Protein AF-0000000084547445 (afdb_homodimer)

Radius of gyration: 21.97 Å; Cα contacts (8 Å, |Δi|>4): 862; chains: 2; bounding box: 54×65×45 Å

Sequence (376 aa):
MDLILASQSPRRKELMALLPYPFTIIPSTFDESTITDPDPETAVIKIAEGKAANVAAAFPESVVIGSDTIVYQNKILGKPKSAGEAEEMLRSLSGRTHTVYTGVTLMKGEKAHSFVEKTSVTFWPLTDEEIGRYISTDDPYDKAGAYGIQSGGALFVKEIKGDYYAVVGLPAARLKRELQRFLSCFQPMDLILASQSPRRKELMALLPYPFTIIPSTFDESTITDPDPETAVIKIAEGKAANVAAAFPESVVIGSDTIVYQNKILGKPKSAGEAEEMLRSLSGRTHTVYTGVTLMKGEKAHSFVEKTSVTFWPLTDEEIGRYISTDDPYDKAGAYGIQSGGALFVKEIKGDYYAVVGLPAARLKRELQRFLSCFQP

Foldseek 3Di:
DAEEEQDPDPLVVVLLVVFPDDYYYDHFPQDLVVQDDFDPQVSFQVSQVSSQCRVCVVVQAYKYKGKDKWKDDVTTFAFDPDLVSLLVLCQSQAQHKIKMKMKMWIDHRHDIDIDIWIKIWGFYHDDPVLSVVLSVDPAQGNGGSRHACVPSCVNGTPDMDTAPSVNNIDSSVVCSVVVVVVVVVVDD/DAEEEQDPDPLVVVLLVVFPDDYYYDHFPQDLVVQDDFDPQVSFQVSQVSSQCRVCVVVQAYKYKGKDKWKDDVTTFAFDPDLVSLLVLCQSQAQHKIKMKMKMWIDHRHDIDIDIWIKIWGFYHDDPVLSVVLSVDPAQGNGGSRHACVPSCVNGTPDMDTAPSVNNIDSSVVCSVVVVVVVVVVDD

Structure (mmCIF, N/CA/C/O backbone):
data_AF-0000000084547445-model_v1
#
loop_
_entity.id
_entity.type
_entity.pdbx_description
1 polymer 'dTTP/UTP pyrophosphatase'
#
loop_
_atom_site.group_PDB
_atom_site.id
_atom_site.type_symbol
_atom_site.label_atom_id
_atom_site.label_alt_id
_atom_site.label_comp_id
_atom_site.label_asym_id
_atom_site.label_entity_id
_atom_site.label_seq_id
_atom_site.pdbx_PDB_ins_code
_atom_site.Cartn_x
_atom_site.Cartn_y
_atom_site.Cartn_z
_atom_site.occupancy
_atom_site.B_iso_or_equiv
_atom_site.auth_seq_id
_atom_site.auth_comp_id
_atom_site.auth_asym_id
_atom_site.auth_atom_id
_atom_site.pdbx_PDB_model_num
ATOM 1 N N . MET A 1 1 ? 13.328 20.781 18.672 1 72.94 1 MET A N 1
ATOM 2 C CA . MET A 1 1 ? 11.977 21.047 18.172 1 72.94 1 MET A CA 1
ATOM 3 C C . MET A 1 1 ? 11.078 19.828 18.375 1 72.94 1 MET A C 1
ATOM 5 O O . MET A 1 1 ? 11.508 18.688 18.172 1 72.94 1 MET A O 1
ATOM 9 N N . ASP A 1 2 ? 9.898 20.078 19.094 1 92.75 2 ASP A N 1
ATOM 10 C CA . ASP A 1 2 ? 8.961 19.016 19.484 1 92.75 2 ASP A CA 1
ATOM 11 C C . ASP A 1 2 ? 7.914 18.781 18.391 1 92.75 2 ASP A C 1
ATOM 13 O O . ASP A 1 2 ? 7.328 19.734 17.875 1 92.75 2 ASP A O 1
ATOM 17 N N . LEU A 1 3 ? 7.863 17.609 17.938 1 97.81 3 LEU A N 1
ATOM 18 C CA . LEU A 1 3 ? 6.898 17.203 16.922 1 97.81 3 LEU A CA 1
ATOM 19 C C . LEU A 1 3 ? 5.727 16.453 17.547 1 97.81 3 LEU A C 1
ATOM 21 O O . LEU A 1 3 ? 5.926 15.531 18.344 1 97.81 3 LEU A O 1
ATOM 25 N N . ILE A 1 4 ? 4.508 16.953 17.234 1 98.69 4 ILE A N 1
ATOM 26 C CA . ILE A 1 4 ? 3.312 16.375 17.828 1 98.69 4 ILE A CA 1
ATOM 27 C C . ILE A 1 4 ? 2.367 15.883 16.734 1 98.69 4 ILE A C 1
ATOM 29 O O . ILE A 1 4 ? 2.062 16.625 15.797 1 98.69 4 ILE A O 1
ATOM 33 N N . LEU A 1 5 ? 1.963 14.695 16.766 1 98.81 5 LEU A N 1
ATOM 34 C CA . LEU A 1 5 ? 0.891 14.18 15.922 1 98.81 5 LEU A CA 1
ATOM 35 C C . LEU A 1 5 ? -0.466 14.359 16.594 1 98.81 5 LEU A C 1
ATOM 37 O O . LEU A 1 5 ? -0.73 13.758 17.641 1 98.81 5 LEU A O 1
ATOM 41 N N . ALA A 1 6 ? -1.318 15.172 16.031 1 98.62 6 ALA A N 1
ATOM 42 C CA . ALA A 1 6 ? -2.639 15.469 16.578 1 98.62 6 ALA A CA 1
ATOM 43 C C . ALA A 1 6 ? -3.668 14.445 16.125 1 98.62 6 ALA A C 1
ATOM 45 O O . ALA A 1 6 ? -4.668 14.797 15.492 1 98.62 6 ALA A O 1
ATOM 46 N N . SER A 1 7 ? -3.477 13.203 16.422 1 97.31 7 SER A N 1
ATOM 47 C CA . SER A 1 7 ? -4.336 12.125 15.945 1 97.31 7 SER A CA 1
ATOM 48 C C . SER A 1 7 ? -4.387 10.977 16.953 1 97.31 7 SER A C 1
ATOM 50 O O . SER A 1 7 ? -3.402 10.703 17.641 1 97.31 7 SER A O 1
ATOM 52 N N . GLN A 1 8 ? -5.523 10.352 17.047 1 93.81 8 GLN A N 1
ATOM 53 C CA . GLN A 1 8 ? -5.656 9.133 17.844 1 93.81 8 GLN A CA 1
ATOM 54 C C . GLN A 1 8 ? -5.613 7.895 16.953 1 93.81 8 GLN A C 1
ATOM 56 O O . GLN A 1 8 ? -5.738 6.77 17.438 1 93.81 8 GLN A O 1
ATOM 61 N N . SER A 1 9 ? -5.48 8.062 15.688 1 94.81 9 SER A N 1
ATOM 62 C CA . SER A 1 9 ? -5.504 6.961 14.734 1 94.81 9 SER A CA 1
ATOM 63 C C . SER A 1 9 ? -4.277 6.07 14.883 1 94.81 9 SER A C 1
ATOM 65 O O . SER A 1 9 ? -3.143 6.539 14.758 1 94.81 9 SER A O 1
ATOM 67 N N . PRO A 1 10 ? -4.48 4.773 15.133 1 95.44 10 PRO A N 1
ATOM 68 C CA . PRO A 1 10 ? -3.328 3.873 15.203 1 95.44 10 PRO A CA 1
ATOM 69 C C . PRO A 1 10 ? -2.539 3.828 13.898 1 95.44 10 PRO A C 1
ATOM 71 O O . PRO A 1 10 ? -1.308 3.754 13.914 1 95.44 10 PRO A O 1
ATOM 74 N N . ARG A 1 11 ? -3.217 3.887 12.797 1 96.25 11 ARG A N 1
ATOM 75 C CA . ARG A 1 11 ? -2.557 3.854 11.5 1 96.25 11 ARG A CA 1
ATOM 76 C C . ARG A 1 11 ? -1.662 5.074 11.305 1 96.25 11 ARG A C 1
ATOM 78 O O . ARG A 1 11 ? -0.539 4.957 10.812 1 96.25 11 ARG A O 1
ATOM 85 N N . ARG A 1 12 ? -2.125 6.199 11.664 1 97.88 12 ARG A N 1
ATOM 86 C CA . ARG A 1 12 ? -1.336 7.418 11.508 1 97.88 12 ARG A CA 1
ATOM 87 C C . ARG A 1 12 ? -0.107 7.395 12.406 1 97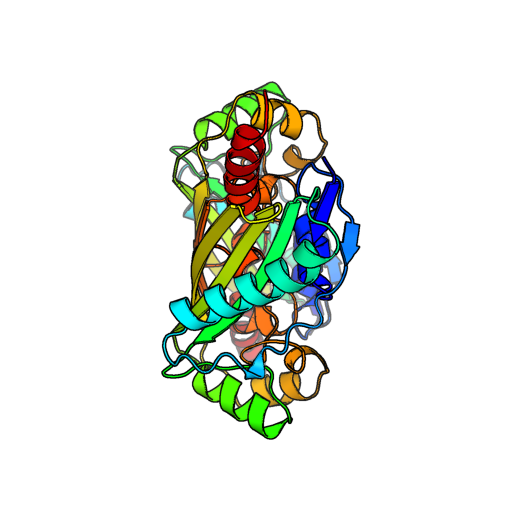.88 12 ARG A C 1
ATOM 89 O O . ARG A 1 12 ? 0.971 7.84 12.008 1 97.88 12 ARG A O 1
ATOM 96 N N . LYS A 1 13 ? -0.286 6.852 13.578 1 97.5 13 LYS A N 1
ATOM 97 C CA . LYS A 1 13 ? 0.843 6.684 14.492 1 97.5 13 LYS A CA 1
ATOM 98 C C . LYS A 1 13 ? 1.921 5.801 13.867 1 97.5 13 LYS A C 1
ATOM 100 O O . LYS A 1 13 ? 3.104 6.145 13.891 1 97.5 13 LYS A O 1
ATOM 105 N N . GLU A 1 14 ? 1.504 4.68 13.336 1 97.19 14 GLU A N 1
ATOM 106 C CA . GLU A 1 14 ? 2.428 3.734 12.719 1 97.19 14 GLU A CA 1
ATOM 107 C C . GLU A 1 14 ? 3.162 4.371 11.539 1 97.19 14 GLU A C 1
ATOM 109 O O . GLU A 1 14 ? 4.371 4.191 11.391 1 97.19 14 GLU A O 1
ATOM 114 N N . LEU A 1 15 ? 2.436 5.078 10.75 1 97.62 15 LEU A N 1
ATOM 115 C CA . LEU A 1 15 ? 3.023 5.695 9.562 1 97.62 15 LEU A CA 1
ATOM 116 C C . LEU A 1 15 ? 3.971 6.824 9.945 1 97.62 15 LEU A C 1
ATOM 118 O O . LEU A 1 15 ? 5.016 7.008 9.32 1 97.62 15 LEU A O 1
ATOM 122 N N . MET A 1 16 ? 3.6 7.598 10.984 1 97.69 16 MET A N 1
ATOM 123 C CA . MET A 1 16 ? 4.469 8.656 11.492 1 97.69 16 MET A CA 1
ATOM 124 C C . MET A 1 16 ? 5.809 8.078 11.953 1 97.69 16 MET A C 1
ATOM 126 O O . MET A 1 16 ? 6.844 8.734 11.82 1 97.69 16 MET A O 1
ATOM 130 N N . ALA A 1 17 ? 5.773 6.852 12.445 1 96.69 17 ALA A N 1
ATOM 131 C CA . ALA A 1 17 ? 6.965 6.207 12.992 1 96.69 17 ALA A CA 1
ATOM 132 C C . ALA A 1 17 ? 7.957 5.867 11.883 1 96.69 17 ALA A C 1
ATOM 134 O O . ALA A 1 17 ? 9.125 5.574 12.148 1 96.69 17 ALA A O 1
ATOM 135 N N . LEU A 1 18 ? 7.547 5.895 10.656 1 95.19 18 LEU A N 1
ATOM 136 C CA . LEU A 1 18 ? 8.453 5.68 9.531 1 95.19 18 LEU A CA 1
ATOM 137 C C . LEU A 1 18 ? 9.375 6.875 9.344 1 95.19 18 LEU A C 1
ATOM 139 O O . LEU A 1 18 ? 10.422 6.758 8.703 1 95.19 18 LEU A O 1
ATOM 143 N N . LEU A 1 19 ? 8.945 8.039 9.742 1 94.94 19 LEU A N 1
ATOM 144 C CA . LEU A 1 19 ? 9.742 9.25 9.602 1 94.94 19 LEU A CA 1
ATOM 145 C C . LEU A 1 19 ? 10.898 9.258 10.602 1 94.94 19 LEU A C 1
ATOM 147 O O . LEU A 1 19 ? 10.773 8.711 11.703 1 94.94 19 LEU A O 1
ATOM 151 N N . PRO A 1 20 ? 12.016 9.867 10.203 1 91.56 20 PRO A N 1
ATOM 152 C CA . PRO A 1 20 ? 13.203 9.859 11.062 1 91.56 20 PRO A CA 1
ATOM 153 C C . PRO A 1 20 ? 13.148 10.93 12.148 1 91.56 20 PRO A C 1
ATOM 155 O O . PRO A 1 20 ? 14.164 11.57 12.438 1 91.56 20 PRO A O 1
ATOM 158 N N . TYR A 1 21 ? 12 11.219 12.711 1 92.81 21 TYR A N 1
ATOM 159 C CA . TYR A 1 21 ? 11.82 12.227 13.75 1 92.81 21 TYR A CA 1
ATOM 160 C C . TYR A 1 21 ? 11.062 11.648 14.938 1 92.81 21 TYR A C 1
ATOM 162 O O . TYR A 1 21 ? 10.055 10.969 14.773 1 92.81 21 TYR A O 1
ATOM 170 N N . PRO A 1 22 ? 11.625 11.867 16.109 1 96 22 PRO A N 1
ATOM 171 C CA . PRO A 1 22 ? 10.789 11.547 17.281 1 96 22 PRO A CA 1
ATOM 172 C C . PRO A 1 22 ? 9.531 12.414 17.344 1 96 22 PRO A C 1
ATOM 174 O O . PRO A 1 22 ? 9.539 13.562 16.906 1 96 22 PRO A O 1
ATOM 177 N N . PHE A 1 23 ? 8.5 11.844 17.875 1 98 23 PHE A N 1
ATOM 178 C CA . PHE A 1 23 ? 7.266 12.609 18 1 98 23 PHE A CA 1
ATOM 179 C C . PHE A 1 23 ? 6.445 12.141 19.188 1 98 23 PHE A C 1
ATOM 181 O O . PHE A 1 23 ? 6.676 11.047 19.719 1 98 23 PHE A O 1
ATOM 188 N N . THR A 1 24 ? 5.566 12.953 19.625 1 97.94 24 THR A N 1
ATOM 189 C CA . THR A 1 24 ? 4.59 12.617 20.656 1 97.94 24 THR A CA 1
ATOM 190 C C . THR A 1 24 ? 3.17 12.672 20.094 1 97.94 24 THR A C 1
ATOM 192 O O . THR A 1 24 ? 2.928 13.297 19.062 1 97.94 24 THR A O 1
ATOM 195 N N . ILE A 1 25 ? 2.287 11.938 20.75 1 98.31 25 ILE A N 1
ATOM 196 C CA . ILE A 1 25 ? 0.897 11.883 20.297 1 98.31 25 ILE A CA 1
ATOM 197 C C . ILE A 1 25 ? 0.018 12.664 21.281 1 98.31 25 ILE A C 1
ATOM 199 O O . ILE A 1 25 ? 0.036 12.414 22.484 1 98.31 25 ILE A O 1
ATOM 203 N N . ILE A 1 26 ? -0.662 13.609 20.781 1 98.31 26 ILE A N 1
ATOM 204 C CA . ILE A 1 26 ? -1.69 14.32 21.516 1 98.31 26 ILE A CA 1
ATOM 205 C C . ILE A 1 26 ? -2.965 14.414 20.688 1 98.31 26 ILE A C 1
ATOM 207 O O . ILE A 1 26 ? -3.057 15.242 19.781 1 98.31 26 ILE A O 1
ATOM 211 N N . PRO A 1 27 ? -3.91 13.617 21 1 97.94 27 PRO A N 1
ATOM 212 C CA . PRO A 1 27 ? -5.137 13.617 20.188 1 97.94 27 PRO A CA 1
ATOM 213 C C . PRO A 1 27 ? -5.871 14.953 20.234 1 97.94 27 PRO A C 1
ATOM 215 O O . PRO A 1 27 ? -5.922 15.602 21.281 1 97.94 27 PRO A O 1
ATOM 218 N N . SER A 1 28 ? -6.355 15.367 19.109 1 97.69 28 SER A N 1
ATOM 219 C CA . SER A 1 28 ? -7.164 16.578 19.016 1 97.69 28 SER A CA 1
ATOM 220 C C . SER A 1 28 ? -8.586 16.344 19.5 1 97.69 28 SER A C 1
ATOM 222 O O . SER A 1 28 ? -9.141 15.25 19.297 1 97.69 28 SER A O 1
ATOM 224 N N . THR A 1 29 ? -9.25 17.375 20.047 1 97 29 THR A N 1
ATOM 225 C CA . THR A 1 29 ? -10.656 17.328 20.438 1 97 29 THR A CA 1
ATOM 226 C C . THR A 1 29 ? -11.508 18.188 19.516 1 97 29 THR A C 1
ATOM 228 O O . THR A 1 29 ? -12.656 18.5 19.8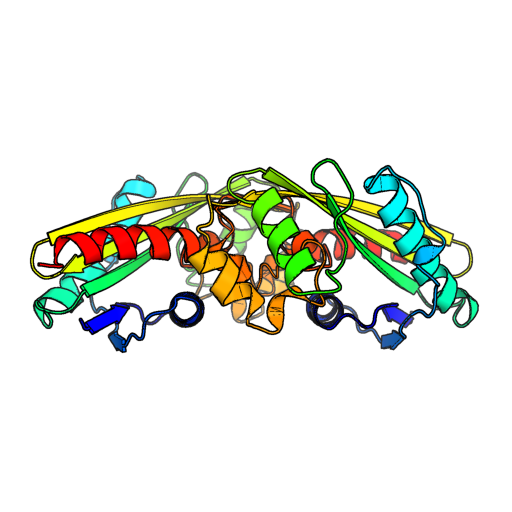44 1 97 29 THR A O 1
ATOM 231 N N . PHE A 1 30 ? -10.867 18.594 18.438 1 97.06 30 PHE A N 1
ATOM 232 C CA . PHE A 1 30 ? -11.57 19.391 17.453 1 97.06 30 PHE A CA 1
ATOM 233 C C . PHE A 1 30 ? -12.844 18.688 16.984 1 97.06 30 PHE A C 1
ATOM 235 O O . PHE A 1 30 ? -12.82 17.5 16.688 1 97.06 30 PHE A O 1
ATOM 242 N N . ASP A 1 31 ? -14 19.375 16.969 1 96.56 31 ASP A N 1
ATOM 243 C CA . ASP A 1 31 ? -15.266 18.828 16.5 1 96.56 31 ASP A CA 1
ATOM 244 C C . ASP A 1 31 ? -15.344 18.844 14.977 1 96.56 31 ASP A C 1
ATOM 246 O O . ASP A 1 31 ? -15.719 19.844 14.375 1 96.56 31 ASP A O 1
ATOM 250 N N . GLU A 1 32 ? -15.102 17.688 14.391 1 93.88 32 GLU A N 1
ATOM 251 C CA . GLU A 1 32 ? -15.031 17.578 12.938 1 93.88 32 GLU A CA 1
ATOM 252 C C . GLU A 1 32 ? -16.391 17.844 12.297 1 93.88 32 GLU A C 1
ATOM 254 O O . GLU A 1 32 ? -16.469 18.172 11.109 1 93.88 32 GLU A O 1
ATOM 259 N N . SER A 1 33 ? -17.484 17.734 13.047 1 92.81 33 SER A N 1
ATOM 260 C CA . SER A 1 33 ? -18.828 17.891 12.516 1 92.81 33 SER A CA 1
ATOM 261 C C . SER A 1 33 ? -19.109 19.344 12.125 1 92.81 33 SER A C 1
ATOM 263 O O . SER A 1 33 ? -20.078 19.625 11.422 1 92.81 33 SER A O 1
ATOM 265 N N . THR A 1 34 ? -18.297 20.25 12.57 1 94.94 34 THR A N 1
ATOM 266 C CA . THR A 1 34 ? -18.469 21.656 12.25 1 94.94 34 THR A CA 1
ATOM 267 C C . THR A 1 34 ? -18.094 21.938 10.797 1 94.94 34 THR A C 1
ATOM 269 O O . THR A 1 34 ? -18.438 22.984 10.25 1 94.94 34 THR A O 1
ATOM 272 N N . ILE A 1 35 ? -17.312 21.047 10.195 1 95.19 35 ILE A N 1
ATOM 273 C CA . ILE A 1 35 ? -16.938 21.188 8.797 1 95.19 35 ILE A CA 1
ATOM 274 C C . ILE A 1 35 ? -17.969 20.5 7.914 1 95.19 35 ILE A C 1
ATOM 276 O O . ILE A 1 35 ? -18.141 19.281 7.98 1 95.19 35 ILE A O 1
ATOM 280 N N . THR A 1 36 ? -18.688 21.266 7.078 1 94.12 36 THR A N 1
ATOM 281 C CA . THR A 1 36 ? -19.781 20.719 6.281 1 94.12 36 THR A CA 1
ATOM 282 C C . THR A 1 36 ? -19.531 20.953 4.793 1 94.12 36 THR A C 1
ATOM 284 O O . THR A 1 36 ? -20.469 20.859 3.984 1 94.12 36 THR A O 1
ATOM 287 N N . ASP A 1 37 ? -18.328 21.312 4.449 1 95.81 37 ASP A N 1
ATOM 288 C CA . ASP A 1 37 ? -18 21.578 3.051 1 95.81 37 ASP A CA 1
ATOM 289 C C . ASP A 1 37 ? -18.297 20.344 2.189 1 95.81 37 ASP A C 1
ATOM 291 O O . ASP A 1 37 ? -17.875 19.234 2.523 1 95.81 37 ASP A O 1
ATOM 295 N N . PRO A 1 38 ? -19 20.594 1.114 1 94.31 38 PRO A N 1
ATOM 296 C CA . PRO A 1 38 ? -19.312 19.469 0.239 1 94.31 38 PRO A CA 1
ATOM 297 C C . PRO A 1 38 ? -18.125 19.016 -0.605 1 94.31 38 PRO A C 1
ATOM 299 O O . PRO A 1 38 ? -18.062 17.859 -1.047 1 94.31 38 PRO A O 1
ATOM 302 N N . ASP A 1 39 ? -17.219 19.938 -0.899 1 97.38 39 ASP A N 1
ATOM 303 C CA . ASP A 1 39 ? -16.016 19.594 -1.643 1 97.38 39 ASP A CA 1
ATOM 304 C C . ASP A 1 39 ? -15.031 18.812 -0.767 1 97.38 39 ASP A C 1
ATOM 306 O O . ASP A 1 39 ? -14.57 19.328 0.26 1 97.38 39 ASP A O 1
ATOM 310 N N . PRO A 1 40 ? -14.719 17.578 -1.15 1 97.75 40 PRO A N 1
ATOM 311 C CA . PRO A 1 40 ? -13.891 16.719 -0.293 1 97.75 40 PRO A CA 1
ATOM 312 C C . PRO A 1 40 ? -12.508 17.328 -0.034 1 97.75 40 PRO A C 1
ATOM 314 O O . PRO A 1 40 ? -11.953 17.156 1.058 1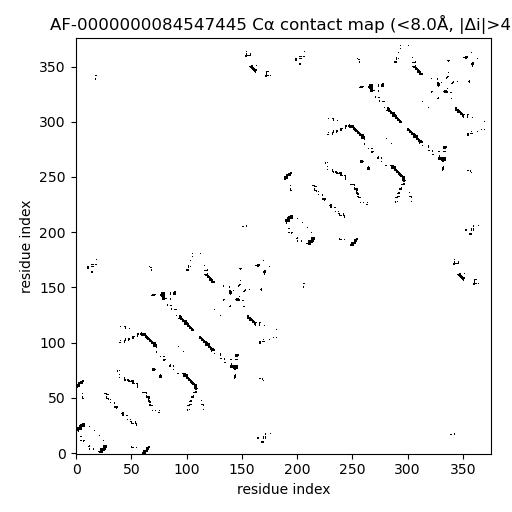 97.75 40 PRO A O 1
ATOM 317 N N . GLU A 1 41 ? -11.922 17.984 -1.004 1 98.12 41 GLU A N 1
ATOM 318 C CA . GLU A 1 41 ? -10.594 18.578 -0.838 1 98.12 41 GLU A CA 1
ATOM 319 C C . GLU A 1 41 ? -10.625 19.703 0.19 1 98.12 41 GLU A C 1
ATOM 321 O O . GLU A 1 41 ? -9.758 19.781 1.065 1 98.12 41 GLU A O 1
ATOM 326 N N . THR A 1 42 ? -11.633 20.562 0.088 1 98.19 42 THR A N 1
ATOM 327 C CA . THR A 1 42 ? -11.797 21.641 1.048 1 98.19 42 THR A CA 1
ATOM 328 C C . THR A 1 42 ? -12.109 21.094 2.439 1 98.19 42 THR A C 1
ATOM 330 O O . THR A 1 42 ? -11.523 21.531 3.43 1 98.19 42 THR A O 1
ATOM 333 N N . ALA A 1 43 ? -12.977 20.156 2.496 1 98.06 43 ALA A N 1
ATOM 334 C CA . ALA A 1 43 ? -13.406 19.578 3.768 1 98.06 43 ALA A CA 1
ATOM 335 C C . ALA A 1 43 ? -12.227 18.953 4.512 1 98.06 43 ALA A C 1
ATOM 337 O O . ALA A 1 43 ? -12.016 19.234 5.691 1 98.06 43 ALA A O 1
ATOM 338 N N . VAL A 1 44 ? -11.453 18.172 3.801 1 98.25 44 VAL A N 1
ATOM 339 C CA . VAL A 1 44 ? -10.398 17.391 4.441 1 98.25 44 VAL A CA 1
ATOM 340 C C . VAL A 1 44 ? -9.32 18.328 4.977 1 98.25 44 VAL A C 1
ATOM 342 O O . VAL A 1 44 ? -8.742 18.078 6.039 1 98.25 44 VAL A O 1
ATOM 345 N N . ILE A 1 45 ? -9.016 19.391 4.285 1 98.38 45 ILE A N 1
ATOM 346 C CA . ILE A 1 45 ? -8.008 20.359 4.707 1 98.38 45 ILE A CA 1
ATOM 347 C C . ILE A 1 45 ? -8.5 21.109 5.941 1 98.38 45 ILE A C 1
ATOM 349 O O . ILE A 1 45 ? -7.75 21.297 6.902 1 98.38 45 ILE A O 1
ATOM 353 N N . LYS A 1 46 ? -9.75 21.531 5.871 1 98.62 46 LYS A N 1
ATOM 354 C CA . LYS A 1 46 ? -10.305 22.266 7.004 1 98.62 46 LYS A CA 1
ATOM 355 C C . LYS A 1 46 ? -10.297 21.422 8.273 1 98.62 46 LYS A C 1
ATOM 357 O O . LYS A 1 46 ? -10.008 21.922 9.359 1 98.62 46 LYS A O 1
ATOM 362 N N . ILE A 1 47 ? -10.594 20.188 8.133 1 98.31 47 ILE A N 1
ATOM 363 C CA . ILE A 1 47 ? -10.586 19.297 9.281 1 98.31 47 ILE A CA 1
ATOM 364 C C . ILE A 1 47 ? -9.156 19.125 9.797 1 98.31 47 ILE A C 1
ATOM 366 O O . ILE A 1 47 ? -8.906 19.25 11 1 98.31 47 ILE A O 1
ATOM 370 N N . ALA A 1 48 ? -8.219 18.859 8.883 1 98.62 48 ALA A N 1
ATOM 371 C CA . ALA A 1 48 ? -6.816 18.719 9.266 1 98.62 48 ALA A CA 1
ATOM 372 C C . ALA A 1 48 ? -6.316 19.969 9.992 1 98.62 48 ALA A C 1
ATOM 374 O O . ALA A 1 48 ? -5.637 19.875 11.016 1 98.62 48 ALA A O 1
ATOM 375 N N . GLU A 1 49 ? -6.648 21.094 9.445 1 98.62 49 GLU A N 1
ATOM 376 C CA . GLU A 1 49 ? -6.266 22.375 10.039 1 98.62 49 GLU A CA 1
ATOM 377 C C . GLU A 1 49 ? -6.875 22.531 11.43 1 98.62 49 GLU A C 1
ATOM 379 O O . GLU A 1 49 ? -6.203 23 12.352 1 98.62 49 GLU A O 1
ATOM 384 N N . GLY A 1 50 ? -8.18 22.266 11.516 1 98.38 50 GLY A N 1
ATOM 385 C CA . GLY A 1 50 ? -8.852 22.344 12.805 1 98.38 50 GLY A CA 1
ATOM 386 C C . GLY A 1 50 ? -8.203 21.484 13.867 1 98.38 50 GLY A C 1
ATOM 387 O O . GLY A 1 50 ? -8 21.922 15 1 98.38 50 GLY A O 1
ATOM 388 N N . LYS A 1 51 ? -7.863 20.25 13.492 1 98.56 51 LYS A N 1
ATOM 389 C CA . LYS A 1 51 ? -7.211 19.328 14.414 1 98.56 51 LYS A CA 1
ATOM 390 C C . LYS A 1 51 ? -5.848 19.859 14.852 1 98.56 51 LYS A C 1
ATOM 392 O O . LYS A 1 51 ? -5.508 19.812 16.031 1 98.56 51 LYS A O 1
ATOM 397 N N . ALA A 1 52 ? -5.066 20.328 13.914 1 98.69 52 ALA A N 1
ATOM 398 C CA . ALA A 1 52 ? -3.74 20.859 14.219 1 98.69 52 ALA A CA 1
ATOM 399 C C . ALA A 1 52 ? -3.84 22.094 15.109 1 98.69 52 ALA A C 1
ATOM 401 O O . ALA A 1 52 ? -3.102 22.219 16.094 1 98.69 52 ALA A O 1
ATOM 402 N N . ALA A 1 53 ? -4.742 22.969 14.805 1 98.5 53 ALA A N 1
ATOM 403 C CA . ALA A 1 53 ? -4.902 24.219 15.539 1 98.5 53 ALA A CA 1
ATOM 404 C C . ALA A 1 53 ? -5.312 23.953 16.984 1 98.5 53 ALA A C 1
ATOM 406 O O . ALA A 1 53 ? -4.848 24.641 17.906 1 98.5 53 ALA A O 1
ATOM 407 N N . ASN A 1 54 ? -6.211 23.016 17.109 1 98.31 54 ASN A N 1
ATOM 408 C CA . ASN A 1 54 ? -6.676 22.656 18.438 1 98.31 54 ASN A CA 1
ATOM 409 C C . ASN A 1 54 ? -5.516 22.281 19.359 1 98.31 54 ASN A C 1
ATOM 411 O O . ASN A 1 54 ? -5.457 22.734 20.5 1 98.31 54 ASN A O 1
ATOM 415 N N . VAL A 1 55 ? -4.609 21.5 18.922 1 98.31 55 VAL A N 1
ATOM 416 C CA . VAL A 1 55 ? -3.477 21.031 19.703 1 98.31 55 VAL A CA 1
ATOM 417 C C . VAL A 1 55 ? -2.412 22.125 19.781 1 98.31 55 VAL A C 1
ATOM 419 O O . VAL A 1 55 ? -1.815 22.344 20.844 1 98.31 55 VAL A O 1
ATOM 422 N N . ALA A 1 56 ? -2.162 22.891 18.703 1 97.94 56 ALA A N 1
ATOM 423 C CA . ALA A 1 56 ? -1.133 23.922 18.625 1 97.94 56 ALA A CA 1
ATOM 424 C C . ALA A 1 56 ? -1.419 25.047 19.625 1 97.94 56 ALA A C 1
ATOM 426 O O . ALA A 1 56 ? -0.494 25.688 20.125 1 97.94 56 ALA A O 1
ATOM 427 N N . ALA A 1 57 ? -2.656 25.297 19.891 1 97.75 57 ALA A N 1
ATOM 428 C CA . ALA A 1 57 ? -3.045 26.344 20.844 1 97.75 57 ALA A CA 1
ATOM 429 C C . ALA A 1 57 ? -2.412 26.109 22.203 1 97.75 57 ALA A C 1
ATOM 431 O O . ALA A 1 57 ? -2.031 27.047 22.891 1 97.75 57 ALA A O 1
ATOM 432 N N . ALA A 1 58 ? -2.291 24.844 22.609 1 97.31 58 ALA A N 1
ATOM 433 C CA . ALA A 1 58 ? -1.731 24.484 23.922 1 97.31 58 ALA A CA 1
ATOM 434 C C . ALA A 1 58 ? -0.217 24.312 23.828 1 97.31 58 ALA A C 1
ATOM 436 O O . ALA A 1 58 ? 0.475 24.359 24.844 1 97.31 58 ALA A O 1
ATOM 437 N N . PHE A 1 59 ? 0.265 24.125 22.625 1 97.75 59 PHE A N 1
ATOM 438 C CA . PHE A 1 59 ? 1.688 23.875 22.422 1 97.75 59 PHE A CA 1
ATOM 439 C C . PHE A 1 59 ? 2.238 24.766 21.312 1 97.75 59 PHE A C 1
ATOM 441 O O . PHE A 1 59 ? 2.723 24.266 20.297 1 97.75 59 PHE A O 1
ATOM 448 N N . PRO A 1 60 ? 2.295 26.047 21.484 1 95.94 60 PRO A N 1
ATOM 449 C CA . PRO A 1 60 ? 2.627 27 20.406 1 95.94 60 PRO A CA 1
ATOM 450 C C . PRO A 1 60 ? 4.07 26.859 19.938 1 95.94 60 PRO A C 1
ATOM 452 O O . PRO A 1 60 ? 4.414 27.344 18.844 1 95.94 60 PRO A O 1
ATOM 455 N N . GLU A 1 61 ? 4.957 26.25 20.672 1 96 61 GLU A N 1
ATOM 456 C CA . GLU A 1 61 ? 6.359 26.141 20.297 1 96 61 GLU A CA 1
ATOM 457 C C . GLU A 1 61 ? 6.633 24.828 19.578 1 96 61 GLU A C 1
ATOM 459 O O . GLU A 1 61 ? 7.715 24.625 19.016 1 96 61 GLU A O 1
ATOM 464 N N . SER A 1 62 ? 5.684 23.938 19.578 1 97.5 62 SER A N 1
ATOM 465 C CA . SER A 1 62 ? 5.816 22.625 18.938 1 97.5 62 SER A CA 1
ATOM 466 C C . SER A 1 62 ? 5.297 22.672 17.5 1 97.5 62 SER A C 1
ATOM 468 O O . SER A 1 62 ? 4.477 23.516 17.156 1 97.5 62 SER A O 1
ATOM 470 N N . VAL A 1 63 ? 5.836 21.875 16.656 1 98.25 63 VAL A N 1
ATOM 471 C CA . VAL A 1 63 ? 5.238 21.625 15.344 1 98.25 63 VAL A CA 1
ATOM 472 C C . VAL A 1 63 ? 4.172 20.547 15.461 1 98.25 63 VAL A C 1
ATOM 474 O O . VAL A 1 63 ? 4.465 19.422 15.883 1 98.25 63 VAL A O 1
ATOM 477 N N . VAL A 1 64 ? 2.965 20.922 15.117 1 98.75 64 VAL A N 1
ATOM 478 C CA . VAL A 1 64 ? 1.827 20.016 15.258 1 98.75 64 VAL A CA 1
ATOM 479 C C . VAL A 1 64 ? 1.378 19.531 13.875 1 98.75 64 VAL A C 1
ATOM 481 O O . VAL A 1 64 ? 1.251 20.328 12.945 1 98.75 64 VAL A O 1
ATOM 484 N N . ILE A 1 65 ? 1.151 18.25 13.766 1 98.88 65 ILE A N 1
ATOM 485 C CA . ILE A 1 65 ? 0.682 17.641 12.523 1 98.88 65 ILE A CA 1
ATOM 486 C C . ILE A 1 65 ? -0.765 17.188 12.688 1 98.88 65 ILE A C 1
ATOM 488 O O . ILE A 1 65 ? -1.057 16.312 13.508 1 98.88 65 ILE A O 1
ATOM 492 N N . GLY A 1 66 ? -1.66 17.781 12.008 1 98.75 66 GLY A N 1
ATOM 493 C CA . GLY A 1 66 ? -3.035 17.328 11.875 1 98.75 66 GLY A CA 1
ATOM 494 C C . GLY A 1 66 ? -3.32 16.688 10.531 1 98.75 66 GLY A C 1
ATOM 495 O O . GLY A 1 66 ? -2.785 17.109 9.5 1 98.75 66 GLY A O 1
ATOM 496 N N . SER A 1 67 ? -4.203 15.703 10.555 1 98.5 67 SER A N 1
ATOM 497 C CA . SER A 1 67 ? -4.531 15.008 9.312 1 98.5 67 SER A CA 1
ATOM 498 C C . SER A 1 67 ? -5.941 14.422 9.359 1 98.5 67 SER A C 1
ATOM 500 O O . SER A 1 67 ? -6.484 14.188 10.438 1 98.5 67 SER A O 1
ATOM 502 N N . ASP A 1 68 ? -6.496 14.266 8.211 1 97.75 68 ASP A N 1
ATOM 503 C CA . ASP A 1 68 ? -7.797 13.625 8.031 1 97.75 68 ASP A CA 1
ATOM 504 C C . ASP A 1 68 ? -7.895 12.945 6.668 1 97.75 68 ASP A C 1
ATOM 506 O O . ASP A 1 68 ? -7.16 13.297 5.742 1 97.75 68 ASP A O 1
ATOM 510 N N . THR A 1 69 ? -8.703 11.906 6.594 1 98 69 THR A N 1
ATOM 511 C CA . THR A 1 69 ? -8.898 11.156 5.359 1 98 69 THR A CA 1
ATOM 512 C C . THR A 1 69 ? -10.383 11.039 5.023 1 98 69 THR A C 1
ATOM 514 O O . THR A 1 69 ? -11.195 10.719 5.891 1 98 69 THR A O 1
ATOM 517 N N . ILE A 1 70 ? -10.672 11.297 3.797 1 97.56 70 ILE A N 1
ATOM 518 C CA . ILE A 1 70 ? -12.047 11.242 3.295 1 97.56 70 ILE A CA 1
ATOM 519 C C . ILE A 1 70 ? -12.109 10.336 2.072 1 97.56 70 ILE A C 1
ATOM 521 O O . ILE A 1 70 ? -11.227 10.375 1.211 1 97.56 70 ILE A O 1
ATOM 525 N N . VAL A 1 71 ? -13.125 9.453 2.059 1 98.62 71 VAL A N 1
ATOM 526 C CA . VAL A 1 71 ? -13.453 8.688 0.86 1 98.62 71 VAL A CA 1
ATOM 527 C C . VAL A 1 71 ? -14.609 9.359 0.12 1 98.62 71 VAL A C 1
ATOM 529 O O . VAL A 1 71 ? -15.609 9.734 0.733 1 98.62 71 VAL A O 1
ATOM 532 N N . TYR A 1 72 ? -14.414 9.547 -1.196 1 98.62 72 TYR A N 1
ATOM 533 C CA . TYR A 1 72 ? -15.414 10.281 -1.963 1 98.62 72 TYR A CA 1
ATOM 534 C C . TYR A 1 72 ? -15.883 9.484 -3.17 1 98.62 72 TYR A C 1
ATOM 536 O O . TYR A 1 72 ? -15.07 9.094 -4.016 1 98.62 72 TYR A O 1
ATOM 544 N N . GLN A 1 73 ? -17.094 9.18 -3.303 1 97.62 73 GLN A N 1
ATOM 545 C CA . GLN A 1 73 ? -17.812 8.633 -4.453 1 97.62 73 GLN A CA 1
ATOM 546 C C . GLN A 1 73 ? -19.156 9.336 -4.656 1 97.62 73 GLN A C 1
ATOM 548 O O . GLN A 1 73 ? -20.172 8.906 -4.109 1 97.62 73 GLN A O 1
ATOM 553 N N . ASN A 1 74 ? -19.234 10.297 -5.48 1 95.44 74 ASN A N 1
ATOM 554 C CA . ASN A 1 74 ? -20.391 11.156 -5.699 1 95.44 74 ASN A CA 1
ATOM 555 C C . ASN A 1 74 ? -20.734 11.977 -4.453 1 95.44 74 ASN A C 1
ATOM 557 O O . ASN A 1 74 ? -21.375 13.023 -4.547 1 95.44 74 ASN A O 1
ATOM 561 N N . LYS A 1 75 ? -20.375 11.484 -3.338 1 96 75 LYS A N 1
ATOM 562 C CA . LYS A 1 75 ? -20.484 12.172 -2.053 1 96 75 LYS A CA 1
ATOM 563 C C . LYS A 1 75 ? -19.375 11.742 -1.097 1 96 75 LYS A C 1
ATOM 565 O O . LYS A 1 75 ? -18.656 10.781 -1.372 1 96 75 LYS A O 1
ATOM 570 N N . ILE A 1 76 ? -19.219 12.422 0.018 1 97.12 76 ILE A N 1
ATOM 571 C CA . ILE A 1 76 ? -18.266 12.047 1.049 1 97.12 76 ILE A CA 1
ATOM 572 C C . ILE A 1 76 ? -18.781 10.836 1.822 1 97.12 76 ILE A C 1
ATOM 574 O O . ILE A 1 76 ? -19.922 10.828 2.283 1 97.12 76 ILE A O 1
ATOM 578 N N . LEU A 1 77 ? -17.984 9.82 1.903 1 97.25 77 LEU A N 1
ATOM 579 C CA . LEU A 1 77 ? -18.297 8.625 2.689 1 97.25 77 LEU A CA 1
ATOM 580 C C . LEU A 1 77 ? -17.484 8.617 3.986 1 97.25 77 LEU A C 1
ATOM 582 O O . LEU A 1 77 ? -16.266 8.492 3.963 1 97.25 77 LEU A O 1
ATOM 586 N N . GLY A 1 78 ? -18.141 8.766 5.082 1 92.75 78 GLY A N 1
ATOM 587 C CA . GLY A 1 78 ? -17.469 8.703 6.375 1 92.75 78 GLY A CA 1
ATOM 588 C C . GLY A 1 78 ? -17.391 7.301 6.941 1 92.75 78 GLY A C 1
ATOM 589 O O . GLY A 1 78 ? -17.266 6.332 6.191 1 92.75 78 GLY A O 1
ATOM 590 N N . LYS A 1 79 ? -17.281 7.234 8.25 1 93.88 79 LYS A N 1
ATOM 591 C CA . LYS A 1 79 ? -17.328 5.953 8.945 1 93.88 79 LYS A CA 1
ATOM 592 C C . LYS A 1 79 ? -18.766 5.453 9.086 1 93.88 79 LYS A C 1
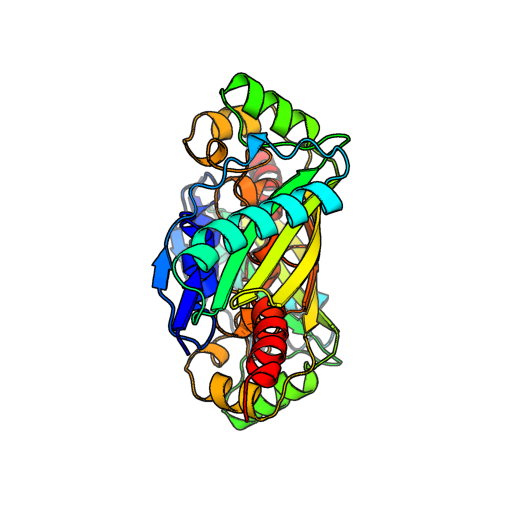ATOM 594 O O . LYS A 1 79 ? -19.656 6.199 9.508 1 93.88 79 LYS A O 1
ATOM 599 N N . PRO A 1 80 ? -18.922 4.223 8.648 1 97.56 80 PRO A N 1
ATOM 600 C CA . PRO A 1 80 ? -20.297 3.715 8.773 1 97.56 80 PRO A CA 1
ATOM 601 C C . PRO A 1 80 ? -20.734 3.566 10.227 1 97.56 80 PRO A C 1
ATOM 603 O O . PRO A 1 80 ? -19.922 3.201 11.086 1 97.56 80 PRO A O 1
ATOM 606 N N . LYS A 1 81 ? -22.016 3.789 10.484 1 95.56 81 LYS A N 1
ATOM 607 C CA . LYS A 1 81 ? -22.562 3.725 11.836 1 95.56 81 LYS A CA 1
ATOM 608 C C . LYS A 1 81 ? -23.312 2.412 12.07 1 95.56 81 LYS A C 1
ATOM 610 O O . LYS A 1 81 ? -23.812 2.162 13.172 1 95.56 81 LYS A O 1
ATOM 615 N N . SER A 1 82 ? -23.438 1.65 11.055 1 97.12 82 SER A N 1
ATOM 616 C CA . SER A 1 82 ? -24.141 0.377 11.125 1 97.12 82 SER A CA 1
ATOM 617 C C . SER A 1 82 ? -23.703 -0.56 10 1 97.12 82 SER A C 1
ATOM 619 O O . SER A 1 82 ? -23.031 -0.136 9.055 1 97.12 82 SER A O 1
ATOM 621 N N . ALA A 1 83 ? -24.094 -1.829 10.203 1 97.69 83 ALA A N 1
ATOM 622 C CA . ALA A 1 83 ? -23.828 -2.812 9.164 1 97.69 83 ALA A CA 1
ATOM 623 C C . ALA A 1 83 ? -24.516 -2.426 7.852 1 97.69 83 ALA A C 1
ATOM 625 O O . ALA A 1 83 ? -23.938 -2.604 6.773 1 97.69 83 ALA A O 1
ATOM 626 N N . GLY A 1 84 ? -25.703 -1.942 7.945 1 98.12 84 GLY A N 1
ATOM 627 C CA . GLY A 1 84 ? -26.438 -1.505 6.77 1 98.12 84 GLY A CA 1
ATOM 628 C C . GLY A 1 84 ? -25.734 -0.385 6.016 1 98.12 84 GLY A C 1
ATOM 629 O O . GLY A 1 84 ? -25.656 -0.413 4.785 1 98.12 84 GLY A O 1
ATOM 630 N N . GLU A 1 85 ? -25.281 0.593 6.742 1 98 85 GLU A N 1
ATOM 631 C CA . GLU A 1 85 ? -24.547 1.696 6.121 1 98 85 GLU A CA 1
ATOM 632 C C . GLU A 1 85 ? -23.266 1.209 5.461 1 98 85 GLU A C 1
ATOM 634 O O . GLU A 1 85 ? -22.906 1.663 4.375 1 98 85 GLU A O 1
ATOM 639 N N . ALA A 1 86 ? -22.578 0.316 6.191 1 98.38 86 ALA A N 1
ATOM 640 C CA . ALA A 1 86 ? -21.359 -0.258 5.633 1 98.38 86 ALA A CA 1
ATOM 641 C C . ALA A 1 86 ? -21.641 -0.981 4.32 1 98.38 86 ALA A C 1
ATOM 643 O O . ALA A 1 86 ? -20.922 -0.809 3.338 1 98.38 86 ALA A O 1
ATOM 644 N N . GLU A 1 87 ? -22.688 -1.768 4.328 1 98.5 87 GLU A N 1
ATOM 645 C CA . GLU A 1 87 ? -23.078 -2.508 3.139 1 98.5 87 GLU A CA 1
ATOM 646 C C . GLU A 1 87 ? -23.391 -1.564 1.98 1 98.5 87 GLU A C 1
ATOM 648 O O . GLU A 1 87 ? -22.969 -1.802 0.848 1 98.5 87 GLU A O 1
ATOM 653 N N . GLU A 1 88 ? -24.141 -0.572 2.271 1 98 88 GLU A N 1
ATOM 654 C CA . GLU A 1 88 ? -24.484 0.402 1.243 1 98 88 GLU A CA 1
ATOM 655 C C . GLU A 1 88 ? -23.25 1.065 0.66 1 98 88 GLU A C 1
ATOM 657 O O . GLU A 1 88 ? -23.141 1.244 -0.556 1 98 88 GLU A O 1
ATOM 662 N N . MET A 1 89 ? -22.375 1.435 1.499 1 98.38 89 MET A N 1
ATOM 663 C CA . MET A 1 89 ? -21.125 2.053 1.047 1 98.38 89 MET A CA 1
ATOM 664 C C . MET A 1 89 ? -20.344 1.106 0.14 1 98.38 89 MET A C 1
ATOM 666 O O . MET A 1 89 ? -19.969 1.479 -0.971 1 98.38 89 MET A O 1
ATOM 670 N N . LEU A 1 90 ? -20.125 -0.125 0.606 1 98.69 90 LEU A N 1
ATOM 671 C CA . LEU A 1 90 ? -19.328 -1.093 -0.14 1 98.69 90 LEU A CA 1
ATOM 672 C C . LEU A 1 90 ? -19.984 -1.415 -1.481 1 98.69 90 LEU A C 1
ATOM 674 O O . LEU A 1 90 ? -19.281 -1.569 -2.49 1 98.69 90 LEU A O 1
ATOM 678 N N . ARG A 1 91 ? -21.266 -1.484 -1.493 1 98.31 91 ARG A N 1
ATOM 679 C CA . ARG A 1 91 ? -21.984 -1.717 -2.744 1 98.31 91 ARG A CA 1
ATOM 680 C C . ARG A 1 91 ? -21.781 -0.555 -3.713 1 98.31 91 ARG A C 1
ATOM 682 O O . ARG A 1 91 ? -21.641 -0.763 -4.918 1 98.31 91 ARG A O 1
ATOM 689 N N . SER A 1 92 ? -21.859 0.6 -3.164 1 98.12 92 SER A N 1
ATOM 690 C CA . SER A 1 92 ? -21.688 1.782 -4.004 1 98.12 92 SER A CA 1
ATOM 691 C C . SER A 1 92 ? -20.281 1.859 -4.586 1 98.12 92 SER A C 1
ATOM 693 O O . SER A 1 92 ? -20.062 2.482 -5.625 1 98.12 92 SER A O 1
ATOM 695 N N . LEU A 1 93 ? -19.312 1.243 -3.953 1 98.62 93 LEU A N 1
ATOM 696 C CA . LEU A 1 93 ? -17.922 1.282 -4.375 1 98.62 93 LEU A CA 1
ATOM 697 C C . LEU A 1 93 ? -17.578 0.089 -5.266 1 98.62 93 LEU A C 1
ATOM 699 O O . LEU A 1 93 ? -16.562 0.096 -5.969 1 98.62 93 LEU A O 1
ATOM 703 N N . SER A 1 94 ? -18.422 -0.912 -5.312 1 98.69 94 SER A N 1
ATOM 704 C CA . SER A 1 94 ? -18.188 -2.18 -5.996 1 98.69 94 SER A CA 1
ATOM 705 C C . SER A 1 94 ? -18.031 -1.975 -7.5 1 98.69 94 SER A C 1
ATOM 707 O O . SER A 1 94 ? -18.922 -1.422 -8.156 1 98.69 94 SER A O 1
ATOM 709 N N . GLY A 1 95 ? -16.906 -2.42 -7.992 1 98.62 95 GLY A N 1
ATOM 710 C CA . GLY A 1 95 ? -16.656 -2.373 -9.422 1 98.62 95 GLY A CA 1
ATOM 711 C C . GLY A 1 95 ? -16.438 -0.964 -9.945 1 98.62 95 GLY A C 1
ATOM 712 O O . GLY A 1 95 ? -16.516 -0.726 -11.156 1 98.62 95 GLY A O 1
ATOM 713 N N . ARG A 1 96 ? -16.172 -0.012 -9.086 1 98.69 96 ARG A N 1
ATOM 714 C CA . ARG A 1 96 ? -16.062 1.391 -9.477 1 98.69 96 ARG A CA 1
ATOM 715 C C . ARG A 1 96 ? -14.766 1.999 -8.93 1 98.69 96 ARG A C 1
ATOM 717 O O . ARG A 1 96 ? -14.062 1.368 -8.133 1 98.69 96 ARG A O 1
ATOM 724 N N . THR A 1 97 ? -14.445 3.092 -9.445 1 98.88 97 THR A N 1
ATOM 725 C CA . THR A 1 97 ? -13.328 3.889 -8.945 1 98.88 97 THR A CA 1
ATOM 726 C C . THR A 1 97 ? -13.828 5.016 -8.047 1 98.88 97 THR A C 1
ATOM 728 O O . THR A 1 97 ? -14.82 5.668 -8.359 1 98.88 97 THR A O 1
ATOM 731 N N . HIS A 1 98 ? -13.234 5.184 -6.91 1 98.88 98 HIS A N 1
ATOM 732 C CA . HIS A 1 98 ? -13.484 6.301 -6.008 1 98.88 98 HIS A CA 1
ATOM 733 C C . HIS A 1 98 ? -12.188 6.996 -5.613 1 98.88 98 HIS A C 1
ATOM 735 O O . HIS A 1 98 ? -11.102 6.535 -5.969 1 98.88 98 HIS A O 1
ATOM 741 N N . THR A 1 99 ? -12.32 8.102 -4.953 1 98.88 99 THR A N 1
ATOM 742 C CA . THR A 1 99 ? -11.133 8.883 -4.613 1 98.88 99 THR A CA 1
ATOM 743 C C . THR A 1 99 ? -10.977 9 -3.098 1 98.88 99 THR A C 1
ATOM 745 O O . THR A 1 99 ? -11.961 9.219 -2.385 1 98.88 99 THR A O 1
ATOM 748 N N . VAL A 1 100 ? -9.82 8.773 -2.629 1 98.88 100 VAL A N 1
ATOM 749 C CA . VAL A 1 100 ? -9.477 8.992 -1.229 1 98.88 100 VAL A CA 1
ATOM 750 C C . VAL A 1 100 ? -8.633 10.258 -1.094 1 98.88 100 VAL A C 1
ATOM 752 O O . VAL A 1 100 ? -7.609 10.406 -1.772 1 98.88 100 VAL A O 1
ATOM 755 N N . TYR A 1 101 ? -9.078 11.164 -0.293 1 98.75 101 TYR A N 1
ATOM 756 C CA . TYR A 1 101 ? -8.375 12.406 0.016 1 98.75 101 TYR A CA 1
ATOM 757 C C . TYR A 1 101 ? -7.793 12.367 1.424 1 98.75 101 TYR A C 1
ATOM 759 O O . TYR A 1 101 ? -8.508 12.086 2.391 1 98.75 101 TYR A O 1
ATOM 767 N N . THR A 1 102 ? -6.559 12.609 1.507 1 98.69 102 THR A N 1
ATOM 768 C CA . THR A 1 102 ? -5.953 12.797 2.82 1 98.69 102 THR A CA 1
ATOM 769 C C . THR A 1 102 ? -5.312 14.18 2.926 1 98.69 102 THR A C 1
ATOM 771 O O . THR A 1 102 ? -4.422 14.516 2.143 1 98.69 102 THR A O 1
ATOM 774 N N . GLY A 1 103 ? -5.816 14.961 3.822 1 98.69 103 GLY A N 1
ATOM 775 C CA . GLY A 1 103 ? -5.25 16.266 4.105 1 98.69 103 GLY A CA 1
ATOM 776 C C . GLY A 1 103 ? -4.293 16.266 5.285 1 98.69 103 GLY A C 1
ATOM 777 O O . GLY A 1 103 ? -4.496 15.523 6.25 1 98.69 103 GLY A O 1
ATOM 778 N N . VAL A 1 104 ? -3.268 17.078 5.188 1 98.94 104 VAL A N 1
ATOM 779 C CA . VAL A 1 104 ? -2.287 17.219 6.258 1 98.94 104 VAL A CA 1
ATOM 780 C C . VAL A 1 104 ? -2.002 18.688 6.512 1 98.94 104 VAL A C 1
ATOM 782 O O . VAL A 1 104 ? -1.883 19.484 5.566 1 98.94 104 VAL A O 1
ATOM 785 N N . THR A 1 105 ? -1.963 19.047 7.715 1 98.88 105 THR A N 1
ATOM 786 C CA . THR A 1 105 ? -1.58 20.391 8.109 1 98.88 105 THR A CA 1
ATOM 787 C C . THR A 1 105 ? -0.408 20.359 9.086 1 98.88 105 THR A C 1
ATOM 789 O O . THR A 1 105 ? -0.438 19.625 10.07 1 98.88 105 THR A O 1
ATOM 792 N N . LEU A 1 106 ? 0.615 21.031 8.781 1 98.81 106 LEU A N 1
ATOM 793 C CA . LEU A 1 106 ? 1.715 21.359 9.688 1 98.81 106 LEU A CA 1
ATOM 794 C C . LEU A 1 106 ? 1.523 22.734 10.312 1 98.81 106 LEU A C 1
ATOM 796 O O . LEU A 1 106 ? 1.3 23.719 9.602 1 98.81 106 LEU A O 1
ATOM 800 N N . MET A 1 107 ? 1.644 22.766 11.664 1 98.56 107 MET A N 1
ATOM 801 C CA . MET A 1 107 ? 1.351 24.047 12.305 1 98.56 107 MET A CA 1
ATOM 802 C C . MET A 1 107 ? 2.312 24.312 13.461 1 98.56 107 MET A C 1
ATOM 804 O O . MET A 1 107 ? 2.615 23.406 14.234 1 98.56 107 MET A O 1
ATOM 808 N N . LYS A 1 108 ? 2.879 25.453 13.523 1 97.5 108 LYS A N 1
ATOM 809 C CA . LYS A 1 108 ? 3.623 26 14.656 1 97.5 108 LYS A CA 1
ATOM 810 C C . LYS A 1 108 ? 3.131 27.391 15.031 1 97.5 108 LYS A C 1
ATOM 812 O O . LYS A 1 108 ? 3.389 28.359 14.312 1 97.5 108 LYS A O 1
ATOM 817 N N . GLY A 1 109 ? 2.607 27.453 16.234 1 94.19 109 GLY A N 1
ATOM 818 C CA . GLY A 1 109 ? 1.984 28.734 16.531 1 94.19 109 GLY A CA 1
ATOM 819 C C . GLY A 1 109 ? 0.967 29.156 15.5 1 94.19 109 GLY A C 1
ATOM 820 O O . GLY A 1 109 ? 0.005 28.438 15.227 1 94.19 109 GLY A O 1
ATOM 821 N N . GLU A 1 110 ? 1.189 30.281 14.828 1 93 110 GLU A N 1
ATOM 822 C CA . GLU A 1 110 ? 0.234 30.812 13.852 1 93 110 GLU A CA 1
ATOM 823 C C . GLU A 1 110 ? 0.633 30.438 12.43 1 93 110 GLU A C 1
ATOM 825 O O . GLU A 1 110 ? -0.137 30.641 11.492 1 93 110 GLU A O 1
ATOM 830 N N . LYS A 1 111 ? 1.786 29.953 12.242 1 96.56 111 LYS A N 1
ATOM 831 C CA . LYS A 1 111 ? 2.256 29.547 10.922 1 96.56 111 LYS A CA 1
ATOM 832 C C . LYS A 1 111 ? 1.75 28.156 10.555 1 96.56 111 LYS A C 1
ATOM 834 O O . LYS A 1 111 ? 1.82 27.234 11.367 1 96.56 111 LYS A O 1
ATOM 839 N N . ALA A 1 112 ? 1.188 28.047 9.391 1 98.12 112 ALA A N 1
ATOM 840 C CA . ALA A 1 112 ? 0.623 26.766 8.977 1 98.12 112 ALA A CA 1
ATOM 841 C C . ALA A 1 112 ? 0.938 26.469 7.512 1 98.12 112 ALA A C 1
ATOM 843 O O . ALA A 1 112 ? 1.094 27.391 6.711 1 98.12 112 ALA A O 1
ATOM 844 N N . HIS A 1 113 ? 1.097 25.219 7.18 1 98.62 113 HIS A N 1
ATOM 845 C CA . HIS A 1 113 ? 1.211 24.703 5.824 1 98.62 113 HIS A CA 1
ATOM 846 C C . HIS A 1 113 ? 0.346 23.453 5.645 1 98.62 113 HIS A C 1
ATOM 848 O O . HIS A 1 113 ? 0.407 22.531 6.453 1 98.62 113 HIS A O 1
ATOM 854 N N . SER A 1 114 ? -0.496 23.5 4.625 1 98.81 114 SER A N 1
ATOM 855 C CA . SER A 1 114 ? -1.396 22.375 4.383 1 98.81 114 SER A CA 1
ATOM 856 C C . SER A 1 114 ? -1.222 21.812 2.973 1 98.81 114 SER A C 1
ATOM 858 O O . SER A 1 114 ? -0.817 22.547 2.061 1 98.81 114 SER A O 1
ATOM 860 N N . PHE A 1 115 ? -1.452 20.531 2.805 1 98.81 115 PHE A N 1
ATOM 861 C CA . PHE A 1 115 ? -1.491 19.906 1.489 1 98.81 115 PHE A CA 1
ATOM 862 C C . PHE A 1 115 ? -2.459 18.734 1.481 1 98.81 115 PHE A C 1
ATOM 864 O O . PHE A 1 115 ? -2.863 18.25 2.539 1 98.81 115 PHE A O 1
ATOM 871 N N . VAL A 1 116 ? -2.916 18.375 0.289 1 98.81 116 VAL A N 1
ATOM 872 C CA . VAL A 1 116 ? -3.842 17.25 0.097 1 98.81 116 VAL A CA 1
ATOM 873 C C . VAL A 1 116 ? -3.232 16.234 -0.862 1 98.81 116 VAL A C 1
ATOM 875 O O . VAL A 1 116 ? -2.607 16.609 -1.857 1 98.81 116 VAL A O 1
ATOM 878 N N . GLU A 1 117 ? -3.299 14.992 -0.481 1 98.75 117 GLU A N 1
ATOM 879 C CA . GLU A 1 117 ? -2.979 13.891 -1.384 1 98.75 117 GLU A CA 1
ATOM 880 C C . GLU A 1 117 ? -4.246 13.195 -1.875 1 98.75 117 GLU A C 1
ATOM 882 O O . GLU A 1 117 ? -5.129 12.867 -1.08 1 98.75 117 GLU A O 1
ATOM 887 N N . LYS A 1 118 ? -4.32 13.047 -3.133 1 98.69 118 LYS A N 1
ATOM 888 C CA . LYS A 1 118 ? -5.453 12.383 -3.766 1 98.69 118 LYS A CA 1
ATOM 889 C C . LYS A 1 118 ? -5.035 11.039 -4.367 1 98.69 118 LYS A C 1
ATOM 891 O O . LYS A 1 118 ? -4.043 10.961 -5.094 1 98.69 118 LYS A O 1
ATOM 896 N N . THR A 1 119 ? -5.738 9.992 -4.043 1 98.88 119 THR A N 1
ATOM 897 C CA . THR A 1 119 ? -5.477 8.664 -4.59 1 98.88 119 THR A CA 1
ATOM 898 C C . THR A 1 119 ? -6.762 8.039 -5.133 1 98.88 119 THR A C 1
ATOM 900 O O . THR A 1 119 ? -7.781 8.008 -4.445 1 98.88 119 THR A O 1
ATOM 903 N N . SER A 1 120 ? -6.727 7.59 -6.348 1 98.88 120 SER A N 1
ATOM 904 C CA . SER A 1 120 ? -7.84 6.852 -6.934 1 98.88 120 SER A CA 1
ATOM 905 C C . SER A 1 120 ? -7.75 5.363 -6.598 1 98.88 120 SER A C 1
ATOM 907 O O . SER A 1 120 ? -6.684 4.758 -6.73 1 98.88 120 SER A O 1
ATOM 909 N N . VAL A 1 121 ? -8.82 4.781 -6.156 1 98.94 121 VAL A N 1
ATOM 910 C CA . VAL A 1 121 ? -8.898 3.367 -5.809 1 98.94 121 VAL A CA 1
ATOM 911 C C . VAL A 1 121 ? -9.984 2.691 -6.641 1 98.94 121 VAL A C 1
ATOM 913 O O . VAL A 1 121 ? -11.117 3.174 -6.703 1 98.94 121 VAL A O 1
ATOM 916 N N . THR A 1 122 ? -9.648 1.656 -7.305 1 98.94 122 THR A N 1
ATOM 917 C CA . THR A 1 122 ? -10.602 0.879 -8.086 1 98.94 122 THR A CA 1
ATOM 918 C C . THR A 1 122 ? -10.875 -0.469 -7.422 1 98.94 122 THR A C 1
ATOM 920 O O . THR A 1 122 ? -9.938 -1.221 -7.133 1 98.94 122 THR A O 1
ATOM 923 N N . PHE A 1 123 ? -12.148 -0.696 -7.203 1 98.88 123 PHE A N 1
ATOM 924 C CA . PHE A 1 123 ? -12.539 -1.979 -6.637 1 98.88 123 PHE A CA 1
ATOM 925 C C . PHE A 1 123 ? -12.852 -2.984 -7.734 1 98.88 123 PHE A C 1
ATOM 927 O O . PHE A 1 123 ? -13.336 -2.611 -8.812 1 98.88 123 PHE A O 1
ATOM 934 N N . TRP A 1 124 ? -12.602 -4.242 -7.43 1 98.75 124 TRP A N 1
ATOM 935 C CA . TRP A 1 124 ? -13.25 -5.324 -8.164 1 98.75 124 TRP A CA 1
ATOM 936 C C . TRP A 1 124 ? -14.758 -5.305 -7.953 1 98.75 124 TRP A C 1
ATOM 938 O O . TRP A 1 124 ? -15.242 -4.801 -6.941 1 98.75 124 TRP A O 1
ATOM 948 N N . PRO A 1 125 ? -15.539 -5.828 -8.977 1 98.69 125 PRO A N 1
ATOM 949 C CA . PRO A 1 125 ? -16.938 -6.098 -8.625 1 98.69 125 PRO A CA 1
ATOM 950 C C . PRO A 1 125 ? -17.062 -7.047 -7.434 1 98.69 125 PRO A C 1
ATOM 952 O O . PRO A 1 125 ? -16.453 -8.117 -7.426 1 98.69 125 PRO A O 1
ATOM 955 N N . LEU A 1 126 ? -17.75 -6.648 -6.41 1 98.31 126 LEU A N 1
ATOM 956 C CA . LEU A 1 126 ? -17.891 -7.43 -5.184 1 98.31 126 LEU A CA 1
ATOM 957 C C . LEU A 1 126 ? -19.219 -8.18 -5.168 1 98.31 126 LEU A C 1
ATOM 959 O O . LEU A 1 126 ? -20.234 -7.645 -5.586 1 98.31 126 LEU A O 1
ATOM 963 N N . THR A 1 127 ? -19.188 -9.375 -4.734 1 97.44 127 THR A N 1
ATOM 964 C CA . THR A 1 127 ? -20.406 -10.148 -4.559 1 97.44 127 THR A CA 1
ATOM 965 C C . THR A 1 127 ? -21.062 -9.836 -3.213 1 97.44 127 THR A C 1
ATOM 967 O O . THR A 1 127 ? -20.406 -9.328 -2.305 1 97.44 127 THR A O 1
ATOM 970 N N . ASP A 1 128 ? -22.312 -10.188 -3.1 1 97.25 128 ASP A N 1
ATOM 971 C CA . ASP A 1 128 ? -23.016 -10.039 -1.827 1 97.25 128 ASP A CA 1
ATOM 972 C C . ASP A 1 128 ? -22.344 -10.859 -0.729 1 97.25 128 ASP A C 1
ATOM 974 O O . ASP A 1 128 ? -22.297 -10.438 0.431 1 97.25 128 ASP A O 1
ATOM 978 N N . GLU A 1 129 ? -21.875 -11.938 -1.094 1 96.44 129 GLU A N 1
ATOM 979 C CA . GLU A 1 129 ? -21.203 -12.805 -0.134 1 96.44 129 GLU A CA 1
ATOM 980 C C . GLU A 1 129 ? -19.922 -12.156 0.401 1 96.44 129 GLU A C 1
ATOM 982 O O . GLU A 1 129 ? -19.656 -12.203 1.604 1 96.44 129 GLU A O 1
ATOM 987 N N . GLU A 1 130 ? -19.125 -11.641 -0.454 1 96.62 130 GLU A N 1
ATOM 988 C CA . GLU A 1 130 ? -17.906 -10.953 -0.043 1 96.62 130 GLU A CA 1
ATOM 989 C C . GLU A 1 130 ? -18.219 -9.789 0.897 1 96.62 130 GLU A C 1
ATOM 991 O O . GLU A 1 130 ? -17.578 -9.641 1.939 1 96.62 130 GLU A O 1
ATOM 996 N N . ILE A 1 131 ? -19.219 -8.984 0.486 1 98.12 131 ILE A N 1
ATOM 997 C CA . ILE A 1 131 ? -19.609 -7.832 1.291 1 98.12 131 ILE A CA 1
ATOM 998 C C . ILE A 1 131 ? -20.141 -8.312 2.643 1 98.12 131 ILE A C 1
ATOM 1000 O O . ILE A 1 131 ? -19.75 -7.785 3.689 1 98.12 131 ILE A O 1
ATOM 1004 N N . GLY A 1 132 ? -21.016 -9.297 2.588 1 97.88 132 GLY A N 1
ATOM 1005 C CA . GLY A 1 132 ? -21.578 -9.836 3.812 1 97.88 132 GLY A CA 1
ATOM 1006 C C . GLY A 1 132 ? -20.531 -10.352 4.781 1 97.88 132 GLY A C 1
ATOM 1007 O O . GLY A 1 132 ? -20.594 -10.062 5.977 1 97.88 132 GLY A O 1
ATOM 1008 N N . ARG A 1 133 ? -19.594 -11.109 4.332 1 96.44 133 ARG A N 1
ATOM 1009 C CA . ARG A 1 133 ? -18.531 -11.641 5.164 1 96.44 133 ARG A CA 1
ATOM 1010 C C . ARG A 1 133 ? -17.688 -10.516 5.773 1 96.44 133 ARG A C 1
ATOM 1012 O O . ARG A 1 133 ? -17.312 -10.578 6.945 1 96.44 133 ARG A O 1
ATOM 1019 N N . TYR A 1 134 ? -17.422 -9.539 5.012 1 97.69 134 TYR A N 1
ATOM 1020 C CA . TYR A 1 134 ? -16.547 -8.445 5.453 1 97.69 134 TYR A CA 1
ATOM 1021 C C . TYR A 1 134 ? -17.234 -7.617 6.535 1 97.69 134 TYR A C 1
ATOM 1023 O O . TYR A 1 134 ? -16.625 -7.281 7.551 1 97.69 134 TYR A O 1
ATOM 1031 N N . ILE A 1 135 ? -18.547 -7.301 6.363 1 97.81 135 ILE A N 1
ATOM 1032 C CA . ILE A 1 135 ? -19.234 -6.41 7.297 1 97.81 135 ILE A CA 1
ATOM 1033 C C . ILE A 1 135 ? -19.547 -7.156 8.594 1 97.81 135 ILE A C 1
ATOM 1035 O O . ILE A 1 135 ? -19.938 -6.547 9.586 1 97.81 135 ILE A O 1
ATOM 1039 N N . SER A 1 136 ? -19.344 -8.477 8.547 1 97.38 136 SER A N 1
ATOM 1040 C CA . SER A 1 136 ? -19.516 -9.273 9.758 1 97.38 136 SER A CA 1
ATOM 1041 C C . SER A 1 136 ? -18.297 -9.18 10.664 1 97.38 136 SER A C 1
ATOM 1043 O O . SER A 1 136 ? -18.344 -9.625 11.812 1 97.38 136 SER A O 1
ATOM 1045 N N . THR A 1 137 ? -17.234 -8.617 10.18 1 96.88 137 THR A N 1
ATOM 1046 C CA . THR A 1 137 ? -16.047 -8.359 10.984 1 96.88 137 THR A CA 1
ATOM 1047 C C . THR A 1 137 ? -16.094 -6.961 11.594 1 96.88 137 THR A C 1
ATOM 1049 O O . THR A 1 137 ? -17.016 -6.188 11.305 1 96.88 137 THR A O 1
ATOM 1052 N N . ASP A 1 138 ? -15.078 -6.594 12.391 1 96.56 138 ASP A N 1
ATOM 1053 C CA . ASP A 1 138 ? -14.992 -5.262 12.984 1 96.56 138 ASP A CA 1
ATOM 1054 C C . ASP A 1 138 ? -14.258 -4.293 12.07 1 96.56 138 ASP A C 1
ATOM 1056 O O . ASP A 1 138 ? -14.258 -3.082 12.305 1 96.56 138 ASP A O 1
ATOM 1060 N N . ASP A 1 139 ? -13.828 -4.742 10.969 1 96.25 139 ASP A N 1
ATOM 1061 C CA . ASP A 1 139 ? -12.852 -4.043 10.141 1 96.25 139 ASP A CA 1
ATOM 1062 C C . ASP A 1 139 ? -13.453 -2.775 9.531 1 96.25 139 ASP A C 1
ATOM 1064 O O . ASP A 1 139 ? -12.781 -1.745 9.445 1 96.25 139 ASP A O 1
ATOM 1068 N N . PRO A 1 140 ? -14.695 -2.705 9.164 1 97.19 140 PRO A N 1
ATOM 1069 C CA . PRO A 1 140 ? -15.242 -1.574 8.414 1 97.19 140 PRO A CA 1
ATOM 1070 C C . PRO A 1 140 ? -15.516 -0.355 9.289 1 97.19 140 PRO A C 1
ATOM 1072 O O . PRO A 1 140 ? -15.57 0.771 8.789 1 97.19 140 PRO A O 1
ATOM 1075 N N . TYR A 1 141 ? -15.641 -0.487 10.516 1 96.25 141 TYR A N 1
ATOM 1076 C CA . TYR A 1 141 ? -16.5 0.433 11.258 1 96.25 141 TYR A CA 1
ATOM 1077 C C . TYR A 1 141 ? -15.695 1.61 11.797 1 96.25 141 TYR A C 1
ATOM 1079 O O . TYR A 1 141 ? -16.266 2.627 12.203 1 96.25 141 TYR A O 1
ATOM 1087 N N . ASP A 1 142 ? -14.398 1.588 11.852 1 93.62 142 ASP A N 1
ATOM 1088 C CA . ASP A 1 142 ? -13.602 2.742 12.242 1 93.62 142 ASP A CA 1
ATOM 1089 C C . ASP A 1 142 ? -12.891 3.352 11.031 1 93.62 142 ASP A C 1
ATOM 1091 O O . ASP A 1 142 ? -11.898 4.07 11.188 1 93.62 142 ASP A O 1
ATOM 1095 N N . LYS A 1 143 ? -13.438 3.104 9.781 1 95.38 143 LYS A N 1
ATOM 1096 C CA . LYS A 1 143 ? -12.766 3.514 8.555 1 95.38 143 LYS A CA 1
ATOM 1097 C C . LYS A 1 143 ? -13.727 4.23 7.613 1 95.38 143 LYS A C 1
ATOM 1099 O O . LYS A 1 143 ? -14.859 3.787 7.422 1 95.38 143 LYS A O 1
ATOM 1104 N N . ALA A 1 144 ? -13.188 5.305 7.047 1 94.94 144 ALA A N 1
ATOM 1105 C CA . ALA A 1 144 ? -13.953 6 6.012 1 94.94 144 ALA A CA 1
ATOM 1106 C C . ALA A 1 144 ? -14.227 5.082 4.824 1 94.94 144 ALA A C 1
ATOM 1108 O O . ALA A 1 144 ? -13.344 4.324 4.402 1 94.94 144 ALA A O 1
ATOM 1109 N N . GLY A 1 145 ? -15.461 5.125 4.281 1 97.31 145 GLY A N 1
ATOM 1110 C CA . GLY A 1 145 ? -15.812 4.32 3.121 1 97.31 145 GLY A CA 1
ATOM 1111 C C . GLY A 1 145 ? -16.047 2.859 3.459 1 97.31 145 GLY A C 1
ATOM 1112 O O . GLY A 1 145 ? -16.281 2.041 2.566 1 97.31 145 GLY A O 1
ATOM 1113 N N . ALA A 1 146 ? -15.867 2.479 4.727 1 98.06 146 ALA A N 1
ATOM 1114 C CA . ALA A 1 146 ? -16.188 1.158 5.262 1 98.06 146 ALA A CA 1
ATOM 1115 C C . ALA A 1 146 ? -15.188 0.111 4.781 1 98.06 146 ALA A C 1
ATOM 1117 O O . ALA A 1 146 ? -15.547 -1.043 4.547 1 98.06 146 ALA A O 1
ATOM 1118 N N . TYR A 1 147 ? -13.977 0.465 4.613 1 98.44 147 TYR A N 1
ATOM 1119 C CA . TYR A 1 147 ? -13.008 -0.571 4.27 1 98.44 147 TYR A CA 1
ATOM 1120 C C . TYR A 1 147 ? -11.602 -0.179 4.719 1 98.44 147 TYR A C 1
ATOM 1122 O O . TYR A 1 147 ? -11.258 1.005 4.742 1 98.44 147 TYR A O 1
ATOM 1130 N N . GLY A 1 148 ? -10.828 -1.138 5.129 1 97.12 148 GLY A N 1
ATOM 1131 C CA . GLY A 1 148 ? -9.406 -1.007 5.379 1 97.12 148 GLY A CA 1
ATOM 1132 C C . GLY A 1 148 ? -8.547 -1.646 4.301 1 97.12 148 GLY A C 1
ATOM 1133 O O . GLY A 1 148 ? -8.578 -2.865 4.125 1 97.12 148 GLY A O 1
ATOM 1134 N N . ILE A 1 149 ? -7.742 -0.816 3.662 1 97.75 149 ILE A N 1
ATOM 1135 C CA . ILE A 1 149 ? -6.969 -1.317 2.531 1 97.75 149 ILE A CA 1
ATOM 1136 C C . ILE A 1 149 ? -5.844 -2.221 3.035 1 97.75 149 ILE A C 1
ATOM 1138 O O . ILE A 1 149 ? -5.305 -3.029 2.277 1 97.75 149 ILE A O 1
ATOM 1142 N N . GLN A 1 150 ? -5.426 -2.174 4.324 1 95.44 150 GLN A N 1
ATOM 1143 C CA . GLN A 1 150 ? -4.344 -2.955 4.91 1 95.44 150 GLN A CA 1
ATOM 1144 C C . GLN A 1 150 ? -4.852 -4.297 5.434 1 95.44 150 GLN A C 1
ATOM 1146 O O . GLN A 1 150 ? -4.062 -5.148 5.844 1 95.44 150 GLN A O 1
ATOM 1151 N N . SER A 1 151 ? -6.121 -4.457 5.461 1 94.62 151 SER A N 1
ATOM 1152 C CA . SER A 1 151 ? -6.746 -5.641 6.047 1 94.62 151 SER A CA 1
ATOM 1153 C C . SER A 1 151 ? -7.703 -6.305 5.059 1 94.62 151 SER A C 1
ATOM 1155 O O . SER A 1 151 ? -7.34 -6.559 3.91 1 94.62 151 SER A O 1
ATOM 1157 N N . GLY A 1 152 ? -8.898 -6.602 5.504 1 94.31 152 GLY A N 1
ATOM 1158 C CA . GLY A 1 152 ? -9.82 -7.316 4.641 1 94.31 152 GLY A CA 1
ATOM 1159 C C . GLY A 1 152 ? -10.148 -6.57 3.361 1 94.31 152 GLY A C 1
ATOM 1160 O O . GLY A 1 152 ? -10.398 -7.184 2.322 1 94.31 152 GLY A O 1
ATOM 1161 N N . GLY A 1 153 ? -10.148 -5.254 3.383 1 97.06 153 GLY A N 1
ATOM 1162 C CA . GLY A 1 153 ? -10.438 -4.438 2.213 1 97.06 153 GLY A CA 1
ATOM 1163 C C . GLY A 1 153 ? -9.414 -4.598 1.105 1 97.06 153 GLY A C 1
ATOM 1164 O O . GLY A 1 153 ? -9.664 -4.211 -0.038 1 97.06 153 GLY A O 1
ATOM 1165 N N . ALA A 1 154 ? -8.25 -5.121 1.495 1 97.56 154 ALA A N 1
ATOM 1166 C CA . ALA A 1 154 ? -7.188 -5.379 0.524 1 97.56 154 ALA A CA 1
ATOM 1167 C C . ALA A 1 154 ? -7.695 -6.242 -0.627 1 97.56 154 ALA A C 1
ATOM 1169 O O . ALA A 1 154 ? -7.285 -6.059 -1.775 1 97.56 154 ALA A O 1
ATOM 1170 N N . LEU A 1 155 ? -8.594 -7.152 -0.363 1 97.94 155 LEU A N 1
ATOM 1171 C CA . LEU A 1 155 ? -9.07 -8.117 -1.342 1 97.94 155 LEU A CA 1
ATOM 1172 C C . LEU A 1 155 ? -10.094 -7.488 -2.279 1 97.94 155 LEU A C 1
ATOM 1174 O O . LEU A 1 155 ? -10.445 -8.07 -3.307 1 97.94 155 LEU A O 1
ATOM 1178 N N . PHE A 1 156 ? -10.516 -6.266 -1.97 1 98.56 156 PHE A N 1
ATOM 1179 C CA . PHE A 1 156 ? -11.484 -5.566 -2.803 1 98.56 156 PHE A CA 1
ATOM 1180 C C . PHE A 1 156 ? -10.781 -4.711 -3.852 1 98.56 156 PHE A C 1
ATOM 1182 O O . PHE A 1 156 ? -11.398 -4.297 -4.836 1 98.56 156 PHE A O 1
ATOM 1189 N N . VAL A 1 157 ? -9.547 -4.383 -3.688 1 98.81 157 VAL A N 1
ATOM 1190 C CA . VAL A 1 157 ? -8.867 -3.35 -4.457 1 98.81 157 VAL A CA 1
ATOM 1191 C C . VAL A 1 157 ? -8.195 -3.973 -5.68 1 98.81 157 VAL A C 1
ATOM 1193 O O . VAL A 1 157 ? -7.344 -4.855 -5.547 1 98.81 157 VAL A O 1
ATOM 1196 N N . LYS A 1 158 ? -8.562 -3.529 -6.797 1 98.75 158 LYS A N 1
ATOM 1197 C CA . LYS A 1 158 ? -7.961 -3.939 -8.062 1 98.75 158 LYS A CA 1
ATOM 1198 C C . LYS A 1 158 ? -6.688 -3.15 -8.352 1 98.75 158 LYS A C 1
ATOM 1200 O O . LYS A 1 158 ? -5.672 -3.727 -8.75 1 98.75 158 LYS A O 1
ATOM 1205 N N . GLU A 1 159 ? -6.75 -1.914 -8.133 1 98.69 159 GLU A N 1
ATOM 1206 C CA . GLU A 1 159 ? -5.594 -1.054 -8.359 1 98.69 159 GLU A CA 1
ATOM 1207 C C . GLU A 1 159 ? -5.773 0.303 -7.68 1 98.69 159 GLU A C 1
ATOM 1209 O O . GLU A 1 159 ? -6.895 0.688 -7.34 1 98.69 159 GLU A O 1
ATOM 1214 N N . ILE A 1 160 ? -4.672 0.942 -7.449 1 98.81 160 ILE A N 1
ATOM 1215 C CA . ILE A 1 160 ? -4.723 2.336 -7.023 1 98.81 160 ILE A CA 1
ATOM 1216 C C . ILE A 1 160 ? -3.857 3.189 -7.945 1 98.81 160 ILE A C 1
ATOM 1218 O O . ILE A 1 160 ? -2.986 2.67 -8.648 1 98.81 160 ILE A O 1
ATOM 1222 N N . LYS A 1 161 ? -4.168 4.418 -8.086 1 98.88 161 LYS A N 1
ATOM 1223 C CA . LYS A 1 161 ? -3.354 5.461 -8.703 1 98.88 161 LYS A CA 1
ATOM 1224 C C . LYS A 1 161 ? -3.088 6.605 -7.73 1 98.88 161 LYS A C 1
ATOM 1226 O O . LYS A 1 161 ? -3.967 7.434 -7.484 1 98.88 161 LYS A O 1
ATOM 1231 N N . GLY A 1 162 ? -1.938 6.664 -7.199 1 98.81 162 GLY A N 1
ATOM 1232 C CA . GLY A 1 162 ? -1.563 7.641 -6.188 1 98.81 162 GLY A CA 1
ATOM 1233 C C . GLY A 1 162 ? -0.749 7.047 -5.055 1 98.81 162 GLY A C 1
ATOM 1234 O O . GLY A 1 162 ? 0.081 6.164 -5.277 1 98.81 162 GLY A O 1
ATOM 1235 N N . ASP A 1 163 ? -0.909 7.598 -3.904 1 98.81 163 ASP A N 1
ATOM 1236 C CA . ASP A 1 163 ? -0.132 7.238 -2.723 1 98.81 163 ASP A CA 1
ATOM 1237 C C . ASP A 1 163 ? -0.893 6.246 -1.846 1 98.81 163 ASP A C 1
ATOM 1239 O O . ASP A 1 163 ? -1.889 6.605 -1.214 1 98.81 163 ASP A O 1
ATOM 1243 N N . TYR A 1 164 ? -0.413 5.02 -1.758 1 98.81 164 TYR A N 1
ATOM 1244 C CA . TYR A 1 164 ? -1.026 3.963 -0.962 1 98.81 164 TYR A CA 1
ATOM 1245 C C . TYR A 1 164 ? -1.179 4.395 0.492 1 98.81 164 TYR A C 1
ATOM 1247 O O . TYR A 1 164 ? -2.223 4.168 1.107 1 98.81 164 TYR A O 1
ATOM 1255 N N . TYR A 1 165 ? -0.207 5.004 1.085 1 98.56 165 TYR A N 1
ATOM 1256 C CA . TYR A 1 165 ? -0.218 5.328 2.508 1 98.56 165 TYR A CA 1
ATOM 1257 C C . TYR A 1 165 ? -1.146 6.5 2.793 1 98.56 165 TYR A C 1
ATOM 1259 O O . TYR A 1 165 ? -1.631 6.656 3.916 1 98.56 165 TYR A O 1
ATOM 1267 N N . ALA A 1 166 ? -1.392 7.301 1.747 1 98.5 166 ALA A N 1
ATOM 1268 C CA . ALA A 1 166 ? -2.461 8.281 1.892 1 98.5 166 ALA A CA 1
ATOM 1269 C C . ALA A 1 166 ? -3.809 7.602 2.109 1 98.5 166 ALA A C 1
ATOM 1271 O O . ALA A 1 166 ? -4.645 8.094 2.873 1 98.5 166 ALA A O 1
ATOM 1272 N N . VAL A 1 167 ? -4.004 6.492 1.396 1 98.75 167 VAL A N 1
ATOM 1273 C CA . VAL A 1 167 ? -5.242 5.742 1.555 1 98.75 167 VAL A CA 1
ATOM 1274 C C . VAL A 1 167 ? -5.305 5.137 2.955 1 98.75 167 VAL A C 1
ATOM 1276 O O . VAL A 1 167 ? -6.371 5.105 3.576 1 98.75 167 VAL A O 1
ATOM 1279 N N . VAL A 1 168 ? -4.113 4.684 3.434 1 98.06 168 VAL A N 1
ATOM 1280 C CA . VAL A 1 168 ? -4.043 4.117 4.777 1 98.06 168 VAL A CA 1
ATOM 1281 C C . VAL A 1 168 ? -4.375 5.195 5.809 1 98.06 168 VAL A C 1
ATOM 1283 O O . VAL A 1 168 ? -5.09 4.934 6.781 1 98.06 168 VAL A O 1
ATOM 1286 N N . GLY A 1 169 ? -3.793 6.41 5.543 1 97.62 169 GLY A N 1
ATOM 1287 C CA . GLY A 1 169 ? -4.207 7.438 6.484 1 97.62 169 GLY A CA 1
ATOM 1288 C C . GLY A 1 169 ? -3.221 8.586 6.586 1 97.62 169 GLY A C 1
ATOM 1289 O O . GLY A 1 169 ? -3.516 9.609 7.207 1 97.62 169 GLY A O 1
ATOM 1290 N N . LEU A 1 170 ? -2.082 8.414 6.074 1 98.56 170 LEU A N 1
ATOM 1291 C CA . LEU A 1 170 ? -1.065 9.461 6.141 1 98.56 170 LEU A CA 1
ATOM 1292 C C . LEU A 1 170 ? -0.084 9.336 4.98 1 98.56 170 LEU A C 1
ATOM 1294 O O . LEU A 1 170 ? 0.557 8.297 4.809 1 98.56 170 LEU A O 1
ATOM 1298 N N . PRO A 1 171 ? 0.021 10.352 4.141 1 98.69 171 PRO A N 1
ATOM 1299 C CA . PRO A 1 171 ? 1.018 10.328 3.068 1 98.69 171 PRO A CA 1
ATOM 1300 C C . PRO A 1 171 ? 2.438 10.57 3.576 1 98.69 171 PRO A C 1
ATOM 1302 O O . PRO A 1 171 ? 3.01 11.633 3.35 1 98.69 171 PRO A O 1
ATOM 1305 N N . ALA A 1 172 ? 3.061 9.586 4.121 1 98.38 172 ALA A N 1
ATOM 1306 C CA . ALA A 1 172 ? 4.293 9.672 4.898 1 98.38 172 ALA A CA 1
ATOM 1307 C C . ALA A 1 172 ? 5.438 10.219 4.051 1 98.38 172 ALA A C 1
ATOM 1309 O O . ALA A 1 172 ? 6.227 11.047 4.52 1 98.38 172 ALA A O 1
ATOM 1310 N N . ALA A 1 173 ? 5.555 9.789 2.828 1 98.5 173 ALA A N 1
ATOM 1311 C CA . ALA A 1 173 ? 6.668 10.211 1.982 1 98.5 173 ALA A CA 1
ATOM 1312 C C . ALA A 1 173 ? 6.594 11.703 1.688 1 98.5 173 ALA A C 1
ATOM 1314 O O . ALA A 1 173 ? 7.59 12.422 1.826 1 98.5 173 ALA A O 1
ATOM 1315 N N . ARG A 1 174 ? 5.441 12.125 1.284 1 98.69 174 ARG A N 1
ATOM 1316 C CA . ARG A 1 174 ? 5.27 13.555 1.036 1 98.69 174 ARG A CA 1
ATOM 1317 C C . ARG A 1 174 ? 5.383 14.352 2.33 1 98.69 174 ARG A C 1
ATOM 1319 O O . ARG A 1 174 ? 5.98 15.43 2.352 1 98.69 174 ARG A O 1
ATOM 1326 N N . LEU A 1 175 ? 4.77 13.859 3.373 1 98.69 175 LEU A N 1
ATOM 1327 C CA . LEU A 1 175 ? 4.84 14.531 4.664 1 98.69 175 LEU A CA 1
ATOM 1328 C C . LEU A 1 175 ? 6.285 14.773 5.074 1 98.69 175 LEU A C 1
ATOM 1330 O O . LEU A 1 175 ? 6.629 15.867 5.535 1 98.69 175 LEU A O 1
ATOM 1334 N N . LYS A 1 176 ? 7.125 13.781 4.934 1 97.88 176 LYS A N 1
ATOM 1335 C CA . LYS A 1 176 ? 8.539 13.938 5.266 1 97.88 176 LYS A CA 1
ATOM 1336 C C . LYS A 1 176 ? 9.141 15.141 4.555 1 97.88 176 LYS A C 1
ATOM 1338 O O . LYS A 1 176 ? 9.844 15.945 5.168 1 97.88 176 LYS A O 1
ATOM 1343 N N . ARG A 1 177 ? 8.859 15.297 3.33 1 97.69 177 ARG A N 1
ATOM 1344 C CA . ARG A 1 177 ? 9.414 16.375 2.51 1 97.69 177 ARG A CA 1
ATOM 1345 C C . ARG A 1 177 ? 8.836 17.719 2.902 1 97.69 177 ARG A C 1
ATOM 1347 O O . ARG A 1 177 ? 9.562 18.703 3.053 1 97.69 177 ARG A O 1
ATOM 1354 N N . GLU A 1 178 ? 7.512 17.781 3.08 1 98.19 178 GLU A N 1
ATOM 1355 C CA . GLU A 1 178 ? 6.855 19.016 3.506 1 98.19 178 GLU A CA 1
ATOM 1356 C C . GLU A 1 178 ? 7.312 19.422 4.902 1 98.19 178 GLU A C 1
ATOM 1358 O O . GLU A 1 178 ? 7.473 20.625 5.18 1 98.19 178 GLU A O 1
ATOM 1363 N N . LEU A 1 179 ? 7.445 18.438 5.754 1 97.81 179 LEU A N 1
ATOM 1364 C CA . LEU A 1 179 ? 7.887 18.703 7.121 1 97.81 179 LEU A CA 1
ATOM 1365 C C . LEU A 1 179 ? 9.297 19.281 7.133 1 97.81 179 LEU A C 1
ATOM 1367 O O . LEU A 1 179 ? 9.578 20.234 7.855 1 97.81 179 LEU A O 1
ATOM 1371 N N . GLN A 1 180 ? 10.172 18.703 6.359 1 95.69 180 GLN A N 1
ATOM 1372 C CA . GLN A 1 180 ? 11.531 19.203 6.254 1 95.69 180 GLN A CA 1
ATOM 1373 C C . GLN A 1 180 ? 11.539 20.672 5.797 1 95.69 180 GLN A C 1
ATOM 1375 O O . GLN A 1 180 ? 12.273 21.484 6.352 1 95.69 180 GLN A O 1
ATOM 1380 N N . ARG A 1 181 ? 10.75 20.984 4.809 1 96.5 181 ARG A N 1
ATOM 1381 C CA . ARG A 1 181 ? 10.648 22.344 4.312 1 96.5 181 ARG A CA 1
ATOM 1382 C C . ARG A 1 181 ? 10.086 23.281 5.383 1 96.5 181 ARG A C 1
ATOM 1384 O O . ARG A 1 181 ? 10.578 24.391 5.559 1 96.5 181 ARG A O 1
ATOM 1391 N N . PHE A 1 182 ? 9.133 22.812 6.035 1 97.31 182 PHE A N 1
ATOM 1392 C CA . PHE A 1 182 ? 8.477 23.609 7.07 1 97.31 182 PHE A CA 1
ATOM 1393 C C . PHE A 1 182 ? 9.43 23.875 8.227 1 97.31 182 PHE A C 1
ATOM 1395 O O . PHE A 1 182 ? 9.5 25 8.719 1 97.31 182 PHE A O 1
ATOM 1402 N N . LEU A 1 183 ? 10.172 22.859 8.641 1 94.25 183 LEU A N 1
ATOM 1403 C CA . LEU A 1 183 ? 11.117 22.984 9.742 1 94.25 183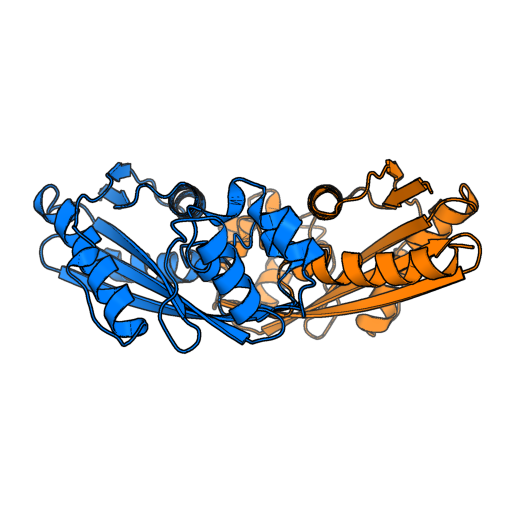 LEU A CA 1
ATOM 1404 C C . LEU A 1 183 ? 12.25 23.938 9.375 1 94.25 183 LEU A C 1
ATOM 1406 O O . LEU A 1 183 ? 12.773 24.656 10.234 1 94.25 183 LEU A O 1
ATOM 1410 N N . SER A 1 184 ? 12.664 23.938 8.125 1 92.81 184 SER A N 1
ATOM 1411 C CA . SER A 1 184 ? 13.758 24.797 7.664 1 92.81 184 SER A CA 1
ATOM 1412 C C . SER A 1 184 ? 13.391 26.266 7.793 1 92.81 184 SER A C 1
ATOM 1414 O O . SER A 1 184 ? 14.273 27.125 7.848 1 92.81 184 SER A O 1
ATOM 1416 N N . CYS A 1 185 ? 12.164 26.562 7.793 1 90.38 185 CYS A N 1
ATOM 1417 C CA . CYS A 1 185 ? 11.703 27.938 7.91 1 90.38 185 CYS A CA 1
ATOM 1418 C C . CYS A 1 185 ? 11.961 28.484 9.312 1 90.38 185 CYS A C 1
ATOM 1420 O O . CYS A 1 185 ? 11.922 29.688 9.523 1 90.38 185 CYS A O 1
ATOM 1422 N N . PHE A 1 186 ? 12.234 27.656 10.234 1 87.31 186 PHE A N 1
ATOM 1423 C CA . PHE A 1 186 ? 12.406 28.078 11.617 1 87.31 186 PHE A CA 1
ATOM 1424 C C . PHE A 1 186 ? 13.867 27.953 12.047 1 87.31 186 PHE A C 1
ATOM 1426 O O . PHE A 1 186 ? 14.203 28.25 13.195 1 87.31 186 PHE A O 1
ATOM 1433 N N . GLN A 1 187 ? 14.633 27.359 11.156 1 79.38 187 GLN A N 1
ATOM 1434 C CA . GLN A 1 187 ? 16.062 27.266 11.469 1 79.38 187 GLN A CA 1
ATOM 1435 C C . GLN A 1 187 ? 16.75 28.609 11.266 1 79.38 187 GLN A C 1
ATOM 1437 O O . GLN A 1 187 ? 16.391 29.359 10.352 1 79.38 187 GLN A O 1
ATOM 1442 N N . PRO A 1 188 ? 17.594 29.078 12.312 1 71 188 PRO A N 1
ATOM 1443 C CA . PRO A 1 188 ? 18.312 30.344 12.172 1 71 188 PRO A CA 1
ATOM 1444 C C . PRO A 1 188 ? 19.203 30.375 10.922 1 71 188 PRO A C 1
ATOM 1446 O O . PRO A 1 188 ? 19.672 29.328 10.469 1 71 188 PRO A O 1
ATOM 1449 N N . MET B 1 1 ? -9.281 -30 -0.574 1 73.06 1 MET B N 1
ATOM 1450 C CA . MET B 1 1 ? -8.219 -29.594 -1.492 1 73.06 1 MET B CA 1
ATOM 1451 C C . MET B 1 1 ? -7.129 -28.828 -0.76 1 73.06 1 MET B C 1
ATOM 1453 O O . MET B 1 1 ? -7.43 -27.984 0.099 1 73.06 1 MET B O 1
ATOM 1457 N N . ASP B 1 2 ? -5.82 -29.328 -0.902 1 92.81 2 ASP B N 1
ATOM 1458 C CA . ASP B 1 2 ? -4.668 -28.781 -0.196 1 92.81 2 ASP B CA 1
ATOM 1459 C C . ASP B 1 2 ? -4.012 -27.672 -1.002 1 92.81 2 ASP B C 1
ATOM 1461 O O . ASP B 1 2 ? -3.77 -27.812 -2.201 1 92.81 2 ASP B O 1
ATOM 1465 N N . LEU B 1 3 ? -3.934 -26.562 -0.406 1 97.81 3 LEU B N 1
ATOM 1466 C CA . LEU B 1 3 ? -3.301 -25.391 -1.007 1 97.81 3 LEU B CA 1
ATOM 1467 C C . LEU B 1 3 ? -1.889 -25.188 -0.464 1 97.81 3 LEU B C 1
ATOM 1469 O O . LEU B 1 3 ? -1.678 -25.219 0.75 1 97.81 3 LEU B O 1
ATOM 1473 N N . ILE B 1 4 ? -0.935 -25.078 -1.406 1 98.69 4 ILE B N 1
ATOM 1474 C CA . ILE B 1 4 ? 0.465 -24.969 -1.012 1 98.69 4 ILE B CA 1
ATOM 1475 C C . ILE B 1 4 ? 1.062 -23.688 -1.598 1 98.69 4 ILE B C 1
ATOM 1477 O O . ILE B 1 4 ? 0.929 -23.422 -2.795 1 98.69 4 ILE B O 1
ATOM 1481 N N . LEU B 1 5 ? 1.624 -22.875 -0.829 1 98.81 5 LEU B N 1
ATOM 1482 C CA . LEU B 1 5 ? 2.43 -21.75 -1.282 1 98.81 5 LEU B CA 1
ATOM 1483 C C . LEU B 1 5 ? 3.887 -22.156 -1.465 1 98.81 5 LEU B C 1
ATOM 1485 O O . LEU B 1 5 ? 4.562 -22.516 -0.495 1 98.81 5 LEU B O 1
ATOM 1489 N N . ALA B 1 6 ? 4.375 -22.125 -2.67 1 98.62 6 ALA B N 1
ATOM 1490 C CA . ALA B 1 6 ? 5.742 -22.531 -3.002 1 98.62 6 ALA B CA 1
ATOM 1491 C C . ALA B 1 6 ? 6.711 -21.359 -2.836 1 98.62 6 ALA B C 1
ATOM 1493 O O . ALA B 1 6 ? 7.391 -20.969 -3.789 1 98.62 6 ALA B O 1
ATOM 1494 N N . SER B 1 7 ? 6.812 -20.812 -1.678 1 97.31 7 SER B N 1
ATOM 1495 C CA . SER B 1 7 ? 7.625 -19.625 -1.428 1 97.31 7 SER B CA 1
ATOM 1496 C C . SER B 1 7 ? 8.164 -19.625 -0.002 1 97.31 7 SER B C 1
ATOM 1498 O O . SER B 1 7 ? 7.504 -20.109 0.921 1 97.31 7 SER B O 1
ATOM 1500 N N . GLN B 1 8 ? 9.352 -19.125 0.158 1 93.88 8 GLN B N 1
ATOM 1501 C CA . GLN B 1 8 ? 9.922 -18.891 1.484 1 93.88 8 GLN B CA 1
ATOM 1502 C C . GLN B 1 8 ? 9.773 -17.438 1.901 1 93.88 8 GLN B C 1
ATOM 1504 O O . GLN B 1 8 ? 10.227 -17.047 2.98 1 93.88 8 GLN B O 1
ATOM 1509 N N . SER B 1 9 ? 9.211 -16.625 1.071 1 94.75 9 SER B N 1
ATOM 1510 C CA . SER B 1 9 ? 9.094 -15.195 1.324 1 94.75 9 SER B CA 1
ATOM 1511 C C . SER B 1 9 ? 8.133 -14.914 2.475 1 94.75 9 SER B C 1
ATOM 1513 O O . SER B 1 9 ? 6.961 -15.289 2.414 1 94.75 9 SER B O 1
ATOM 1515 N N . PRO B 1 10 ? 8.609 -14.227 3.527 1 95.44 10 PRO B N 1
ATOM 1516 C CA . PRO B 1 10 ? 7.691 -13.867 4.609 1 95.44 10 PRO B CA 1
ATOM 1517 C C . PRO B 1 10 ? 6.535 -12.984 4.137 1 95.44 10 PRO B C 1
ATOM 1519 O O . PRO B 1 10 ? 5.402 -13.141 4.602 1 95.44 10 PRO B O 1
ATOM 1522 N N . ARG B 1 11 ? 6.805 -12.102 3.227 1 96.25 11 ARG B N 1
ATOM 1523 C CA . ARG B 1 11 ? 5.77 -11.211 2.707 1 96.25 11 ARG B CA 1
ATOM 1524 C C . ARG B 1 11 ? 4.688 -12 1.974 1 96.25 11 ARG B C 1
ATOM 1526 O O . ARG B 1 11 ? 3.498 -11.727 2.137 1 96.25 11 ARG B O 1
ATOM 1533 N N . ARG B 1 12 ? 5.059 -12.922 1.194 1 97.94 12 ARG B N 1
ATOM 1534 C CA . ARG B 1 12 ? 4.09 -13.719 0.452 1 97.94 12 ARG B CA 1
ATOM 1535 C C . ARG B 1 12 ? 3.236 -14.562 1.396 1 97.94 12 ARG B C 1
ATOM 1537 O O . ARG B 1 12 ? 2.033 -14.719 1.181 1 97.94 12 ARG B O 1
ATOM 1544 N N . LYS B 1 13 ? 3.869 -15.055 2.424 1 97.5 13 LYS B N 1
ATOM 1545 C CA . LYS B 1 13 ? 3.137 -15.797 3.445 1 97.5 13 LYS B CA 1
ATOM 1546 C C . LYS B 1 13 ? 2.062 -14.922 4.09 1 97.5 13 LYS B C 1
ATOM 1548 O O . LYS B 1 13 ? 0.913 -15.344 4.23 1 97.5 13 LYS B O 1
ATOM 1553 N N . GLU B 1 14 ? 2.445 -13.742 4.484 1 97.19 14 GLU B N 1
ATOM 1554 C CA . GLU B 1 14 ? 1.526 -12.805 5.125 1 97.19 14 GLU B CA 1
ATOM 1555 C C . GLU B 1 14 ? 0.361 -12.453 4.203 1 97.19 14 GLU B C 1
ATOM 1557 O O . GLU B 1 14 ? -0.791 -12.414 4.641 1 97.19 14 GLU B O 1
ATOM 1562 N N . LEU B 1 15 ? 0.682 -12.219 2.975 1 97.69 15 LEU B N 1
ATOM 1563 C CA . LEU B 1 15 ? -0.344 -11.82 2.016 1 97.69 15 LEU B CA 1
ATOM 1564 C C . LEU B 1 15 ? -1.275 -12.992 1.708 1 97.69 15 LEU B C 1
ATOM 1566 O O . LEU B 1 15 ? -2.482 -12.797 1.539 1 97.69 15 LEU B O 1
ATOM 1570 N N . MET B 1 16 ? -0.708 -14.203 1.618 1 97.69 16 MET B N 1
ATOM 1571 C CA . MET B 1 16 ? -1.519 -15.406 1.411 1 97.69 16 MET B CA 1
ATOM 1572 C C . MET B 1 16 ? -2.531 -15.578 2.537 1 97.69 16 MET B C 1
ATOM 1574 O O . MET B 1 16 ? -3.639 -16.062 2.312 1 97.69 16 MET B O 1
ATOM 1578 N N . ALA B 1 17 ? -2.152 -15.141 3.73 1 96.69 17 ALA B N 1
ATOM 1579 C CA . ALA B 1 17 ? -2.994 -15.305 4.914 1 96.69 17 ALA B CA 1
ATOM 1580 C C . ALA B 1 17 ? -4.227 -14.414 4.84 1 96.69 17 ALA B C 1
ATOM 1582 O O . ALA B 1 17 ? -5.188 -14.602 5.594 1 96.69 17 ALA B O 1
ATOM 1583 N N . LEU B 1 18 ? -4.25 -13.461 3.969 1 95.12 18 LEU B N 1
ATOM 1584 C CA . LEU B 1 18 ? -5.426 -12.625 3.762 1 95.12 18 LEU B CA 1
ATOM 1585 C C . LEU B 1 18 ? -6.535 -13.406 3.066 1 95.12 18 LEU B C 1
ATOM 1587 O O . LEU B 1 18 ? -7.703 -13.016 3.117 1 95.12 18 LEU B O 1
ATOM 1591 N N . LEU B 1 19 ? -6.168 -14.383 2.287 1 94.88 19 LEU B N 1
ATOM 1592 C CA . LEU B 1 19 ? -7.145 -15.188 1.563 1 94.88 19 LEU B CA 1
ATOM 1593 C C . LEU B 1 19 ? -7.895 -16.109 2.514 1 94.88 19 LEU B C 1
ATOM 1595 O O . LEU B 1 19 ? -7.34 -16.562 3.523 1 94.88 19 LEU B O 1
ATOM 1599 N N . PRO B 1 20 ? -9.172 -16.406 2.191 1 91.5 20 PRO B N 1
ATOM 1600 C CA . PRO B 1 20 ? -9.992 -17.219 3.084 1 91.5 20 PRO B CA 1
ATOM 1601 C C . PRO B 1 20 ? -9.758 -18.719 2.895 1 91.5 20 PRO B C 1
ATOM 1603 O O . PRO B 1 20 ? -10.711 -19.5 2.912 1 91.5 20 PRO B O 1
ATOM 1606 N N . TYR B 1 21 ? -8.539 -19.141 2.646 1 92.75 21 TYR B N 1
ATOM 1607 C CA . TYR B 1 21 ? -8.18 -20.531 2.438 1 92.75 21 TYR B CA 1
ATOM 1608 C C . TYR B 1 21 ? -7.004 -20.938 3.318 1 92.75 21 TYR B C 1
ATOM 1610 O O . TYR B 1 21 ? -6.008 -20.219 3.398 1 92.75 21 TYR B O 1
ATOM 1618 N N . PRO B 1 22 ? -7.18 -22.047 4.031 1 96 22 PRO B N 1
ATOM 1619 C CA . PRO B 1 22 ? -5.973 -22.562 4.676 1 96 22 PRO B CA 1
ATOM 1620 C C . PRO B 1 22 ? -4.906 -23 3.67 1 96 22 PRO B C 1
ATOM 1622 O O . PRO B 1 22 ? -5.234 -23.422 2.559 1 96 22 PRO B O 1
ATOM 1625 N N . PHE B 1 23 ? -3.684 -22.859 4.066 1 98 23 PHE B N 1
ATOM 1626 C CA . PHE B 1 23 ? -2.611 -23.25 3.16 1 98 23 PHE B CA 1
ATOM 1627 C C . PHE B 1 23 ? -1.384 -23.719 3.939 1 98 23 PHE B C 1
ATOM 1629 O O . PHE B 1 23 ? -1.26 -23.438 5.133 1 98 23 PHE B O 1
ATOM 1636 N N . THR B 1 24 ? -0.544 -24.422 3.314 1 98 24 THR B N 1
ATOM 1637 C CA . THR B 1 24 ? 0.753 -24.828 3.846 1 98 24 THR B CA 1
ATOM 1638 C C . THR B 1 24 ? 1.887 -24.219 3.025 1 98 24 THR B C 1
ATOM 1640 O O . THR B 1 24 ? 1.685 -23.828 1.875 1 98 24 THR B O 1
ATOM 1643 N N . ILE B 1 25 ? 3.027 -24.094 3.662 1 98.38 25 ILE B N 1
ATOM 1644 C CA . ILE B 1 25 ? 4.191 -23.516 2.998 1 98.38 25 ILE B CA 1
ATOM 1645 C C . ILE B 1 25 ? 5.211 -24.625 2.699 1 98.38 25 ILE B C 1
ATOM 1647 O O . ILE B 1 25 ? 5.629 -25.344 3.6 1 98.38 25 ILE B O 1
ATOM 1651 N N . ILE B 1 26 ? 5.543 -24.75 1.483 1 98.31 26 ILE B N 1
ATOM 1652 C CA . ILE B 1 26 ? 6.637 -25.609 1.054 1 98.31 26 ILE B CA 1
ATOM 1653 C C . ILE B 1 26 ? 7.539 -24.859 0.082 1 98.31 26 ILE B C 1
ATOM 1655 O O . ILE B 1 26 ? 7.207 -24.703 -1.096 1 98.31 26 ILE B O 1
ATOM 1659 N N . PRO B 1 27 ? 8.641 -24.422 0.546 1 97.94 27 PRO B N 1
ATOM 1660 C CA . PRO B 1 27 ? 9.523 -23.641 -0.319 1 97.94 27 PRO B CA 1
ATOM 1661 C C . PRO B 1 27 ? 10.016 -24.422 -1.529 1 97.94 27 PRO B C 1
ATOM 1663 O O . PRO B 1 27 ? 10.312 -25.625 -1.417 1 97.94 27 PRO B O 1
ATOM 1666 N N . SER B 1 28 ? 10.055 -23.781 -2.643 1 97.75 28 SER B N 1
ATOM 1667 C CA . SER B 1 28 ? 10.586 -24.375 -3.867 1 97.75 28 SER B CA 1
ATOM 1668 C C . SER B 1 28 ? 12.109 -24.359 -3.873 1 97.75 28 SER B C 1
ATOM 1670 O O . SER B 1 28 ? 12.727 -23.422 -3.367 1 97.75 28 SER B O 1
ATOM 1672 N N . THR B 1 29 ? 12.75 -25.328 -4.531 1 97.06 29 THR B N 1
ATOM 1673 C CA . THR B 1 29 ? 14.195 -25.375 -4.719 1 97.06 29 THR B CA 1
ATOM 1674 C C . THR B 1 29 ? 14.562 -25.125 -6.18 1 97.06 29 THR B C 1
ATOM 1676 O O . THR B 1 29 ? 15.688 -25.391 -6.598 1 97.06 29 THR B O 1
ATOM 1679 N N . PHE B 1 30 ? 13.547 -24.672 -6.902 1 97.06 30 PHE B N 1
ATOM 1680 C CA . PHE B 1 30 ? 13.766 -24.359 -8.312 1 97.06 30 PHE B CA 1
ATOM 1681 C C . PHE B 1 30 ? 14.906 -23.375 -8.469 1 97.06 30 PHE B C 1
ATOM 1683 O O . PHE B 1 30 ? 14.969 -22.375 -7.754 1 97.06 30 PHE B O 1
ATOM 1690 N N . ASP B 1 31 ? 15.875 -23.625 -9.367 1 96.5 31 ASP B N 1
ATOM 1691 C CA . ASP B 1 31 ? 17 -22.719 -9.641 1 96.5 31 ASP B CA 1
ATOM 1692 C C . ASP B 1 31 ? 16.562 -21.578 -10.562 1 96.5 31 ASP B C 1
ATOM 1694 O O . ASP B 1 31 ? 16.578 -21.734 -11.789 1 96.5 31 ASP B O 1
ATOM 1698 N N . GLU B 1 32 ? 16.328 -20.438 -9.977 1 93.94 32 GLU B N 1
ATOM 1699 C CA . GLU B 1 32 ? 15.805 -19.297 -10.727 1 93.94 32 GLU B CA 1
ATOM 1700 C C . GLU B 1 32 ? 16.828 -18.797 -11.734 1 93.94 32 GLU B C 1
ATOM 1702 O O . GLU B 1 32 ? 16.469 -18.094 -12.695 1 93.94 32 GLU B O 1
ATOM 1707 N N . SER B 1 33 ? 18.109 -19.094 -11.57 1 92.69 33 SER B N 1
ATOM 1708 C CA . SER B 1 33 ? 19.172 -18.609 -12.438 1 92.69 33 SER B CA 1
ATOM 1709 C C . SER B 1 33 ? 19.078 -19.219 -13.828 1 92.69 33 SER B C 1
ATOM 1711 O O . SER B 1 33 ? 19.719 -18.734 -14.773 1 92.69 33 SER B O 1
ATOM 1713 N N . THR B 1 34 ? 18.328 -20.25 -13.984 1 94.81 34 THR B N 1
ATOM 1714 C CA . THR B 1 34 ? 18.172 -20.906 -15.281 1 94.81 34 THR B CA 1
ATOM 1715 C C . THR B 1 34 ? 17.312 -20.062 -16.219 1 94.81 34 THR B C 1
ATOM 1717 O O . THR B 1 34 ? 17.281 -20.297 -17.422 1 94.81 34 THR B O 1
ATOM 1720 N N . ILE B 1 35 ? 16.516 -19.172 -15.648 1 95.12 35 ILE B N 1
ATOM 1721 C CA . ILE B 1 35 ? 15.695 -18.266 -16.438 1 95.12 35 ILE B CA 1
ATOM 1722 C C . ILE B 1 35 ? 16.484 -17 -16.781 1 95.12 35 ILE B C 1
ATOM 1724 O O . ILE B 1 35 ? 16.844 -16.234 -15.891 1 95.12 35 ILE B O 1
ATOM 1728 N N . THR B 1 36 ? 16.766 -16.781 -18.062 1 94.06 36 THR B N 1
ATOM 1729 C CA . THR B 1 36 ? 17.609 -15.656 -18.484 1 94.06 36 THR B CA 1
ATOM 1730 C C . THR B 1 36 ? 16.859 -14.742 -19.453 1 94.06 36 THR B C 1
ATOM 1732 O O . THR B 1 36 ? 17.484 -13.93 -20.141 1 94.06 36 THR B O 1
ATOM 1735 N N . ASP B 1 37 ? 15.562 -14.914 -19.531 1 95.81 37 ASP B N 1
ATOM 1736 C CA . ASP B 1 37 ? 14.766 -14.078 -20.422 1 95.81 37 ASP B CA 1
ATOM 1737 C C . ASP B 1 37 ? 14.938 -12.602 -20.094 1 95.81 37 ASP B C 1
ATOM 1739 O O . ASP B 1 37 ? 14.828 -12.195 -18.938 1 95.81 37 ASP B O 1
ATOM 1743 N N . PRO B 1 38 ? 15.211 -11.852 -21.141 1 94.38 38 PRO B N 1
ATOM 1744 C CA . PRO B 1 38 ? 15.391 -10.414 -20.906 1 94.38 38 PRO B CA 1
ATOM 1745 C C . PRO B 1 38 ? 14.078 -9.68 -20.672 1 94.38 38 PRO B C 1
ATOM 1747 O O . PRO B 1 38 ? 14.062 -8.609 -20.062 1 94.38 38 PRO B O 1
ATOM 1750 N N . ASP B 1 39 ? 13 -10.195 -21.234 1 97.38 39 ASP B N 1
ATOM 1751 C CA . ASP B 1 39 ? 11.688 -9.602 -21.031 1 97.38 39 ASP B CA 1
ATOM 1752 C C . ASP B 1 39 ? 11.164 -9.906 -19.625 1 97.38 39 ASP B C 1
ATOM 1754 O O . ASP B 1 39 ? 10.992 -11.07 -19.25 1 97.38 39 ASP B O 1
ATOM 1758 N N . PRO B 1 40 ? 10.938 -8.859 -18.828 1 97.75 40 PRO B N 1
ATOM 1759 C CA . PRO B 1 40 ? 10.57 -9.078 -17.422 1 97.75 40 PRO B CA 1
ATOM 1760 C C . PRO B 1 40 ? 9.273 -9.867 -17.266 1 97.75 40 PRO B C 1
ATOM 1762 O O . PRO B 1 40 ? 9.133 -10.656 -16.328 1 97.75 40 PRO B O 1
ATOM 1765 N N . GLU B 1 41 ? 8.312 -9.664 -18.141 1 98.12 41 GLU B N 1
ATOM 1766 C CA . GLU B 1 41 ? 7.039 -10.375 -18.062 1 98.12 41 GLU B CA 1
ATOM 1767 C C . GLU B 1 41 ? 7.227 -11.875 -18.312 1 98.12 41 GLU B C 1
ATOM 1769 O O . GLU B 1 41 ? 6.691 -12.703 -17.578 1 98.12 41 GLU B O 1
ATOM 1774 N N . THR B 1 42 ? 8.016 -12.195 -19.344 1 98.19 42 THR B N 1
ATOM 1775 C CA . THR B 1 42 ? 8.312 -13.594 -19.641 1 98.19 42 THR B CA 1
ATOM 1776 C C . THR B 1 42 ? 9.133 -14.219 -18.516 1 98.19 42 THR B C 1
ATOM 1778 O O . THR B 1 42 ? 8.844 -15.336 -18.078 1 98.19 42 THR B O 1
ATOM 1781 N N . ALA B 1 43 ? 10.109 -13.516 -18.062 1 98.06 43 ALA B N 1
ATOM 1782 C CA . ALA B 1 43 ? 11.008 -14.016 -17.031 1 98.06 43 ALA B CA 1
ATOM 1783 C C . ALA B 1 43 ? 10.234 -14.344 -15.75 1 98.06 43 ALA B C 1
ATOM 1785 O O . ALA B 1 43 ? 10.383 -15.438 -15.195 1 98.06 43 ALA B O 1
ATOM 1786 N N . VAL B 1 44 ? 9.406 -13.43 -15.328 1 98.25 44 VAL B N 1
ATOM 1787 C CA . VAL B 1 44 ? 8.75 -13.562 -14.039 1 98.25 44 VAL B CA 1
ATOM 1788 C C . VAL B 1 44 ? 7.77 -14.734 -14.07 1 98.25 44 VAL B C 1
ATOM 1790 O O . VAL B 1 44 ? 7.617 -15.453 -13.078 1 98.25 44 VAL B O 1
ATOM 1793 N N . ILE B 1 45 ? 7.102 -14.961 -15.172 1 98.38 45 ILE B N 1
ATOM 1794 C CA . ILE B 1 45 ? 6.152 -16.062 -15.32 1 98.38 45 ILE B CA 1
ATOM 1795 C C . ILE B 1 45 ? 6.902 -17.391 -15.312 1 98.38 45 ILE B C 1
ATOM 1797 O O . ILE B 1 45 ? 6.48 -18.344 -14.656 1 98.38 45 ILE B O 1
ATOM 1801 N N . LYS B 1 46 ? 7.98 -17.422 -16.078 1 98.56 46 LYS B N 1
ATOM 1802 C CA . LYS B 1 46 ? 8.758 -18.656 -16.141 1 98.56 46 LYS B CA 1
ATOM 1803 C C . LYS B 1 46 ? 9.281 -19.047 -14.766 1 98.56 46 LYS B C 1
ATOM 1805 O O . LYS B 1 46 ? 9.297 -20.219 -14.414 1 98.56 46 LYS B O 1
ATOM 1810 N N . ILE B 1 47 ? 9.703 -18.094 -14.039 1 98.25 47 ILE B N 1
ATOM 1811 C CA . ILE B 1 47 ? 10.211 -18.375 -12.695 1 98.25 47 ILE B CA 1
ATOM 1812 C C . ILE B 1 47 ? 9.07 -18.875 -11.805 1 98.25 47 ILE B C 1
ATOM 1814 O O . ILE B 1 47 ? 9.211 -19.875 -11.117 1 98.25 47 ILE B O 1
ATOM 1818 N N . ALA B 1 48 ? 7.934 -18.156 -11.828 1 98.62 48 ALA B N 1
ATOM 1819 C CA . ALA B 1 48 ? 6.773 -18.578 -11.039 1 98.62 48 ALA B CA 1
ATOM 1820 C C . ALA B 1 48 ? 6.352 -20 -11.391 1 98.62 48 ALA B C 1
ATOM 1822 O O . ALA B 1 48 ? 6.066 -20.797 -10.5 1 98.62 48 ALA B O 1
ATOM 1823 N N . GLU B 1 49 ? 6.32 -20.266 -12.656 1 98.62 49 GLU B N 1
ATOM 1824 C CA . GLU B 1 49 ? 5.961 -21.609 -13.133 1 98.62 49 GLU B CA 1
ATOM 1825 C C . GLU B 1 49 ? 6.957 -22.656 -12.648 1 98.62 49 GLU B C 1
ATOM 1827 O O . GLU B 1 49 ? 6.562 -23.75 -12.227 1 98.62 49 GLU B O 1
ATOM 1832 N N . GLY B 1 50 ? 8.242 -22.344 -12.82 1 98.38 50 GLY B N 1
ATOM 1833 C CA . GLY B 1 50 ? 9.273 -23.25 -12.344 1 98.38 50 GLY B CA 1
ATOM 1834 C C . GLY B 1 50 ? 9.156 -23.578 -10.867 1 98.38 50 GLY B C 1
ATOM 1835 O O . GLY B 1 50 ? 9.258 -24.734 -10.469 1 98.38 50 GLY B O 1
ATOM 1836 N N . LYS B 1 51 ? 8.906 -22.547 -10.055 1 98.56 51 LYS B N 1
ATOM 1837 C CA . LYS B 1 51 ? 8.734 -22.734 -8.617 1 98.56 51 LYS B CA 1
ATOM 1838 C C . LYS B 1 51 ? 7.52 -23.609 -8.32 1 98.56 51 LYS B C 1
ATOM 1840 O O . LYS B 1 51 ? 7.594 -24.516 -7.488 1 98.56 51 LYS B O 1
ATOM 1845 N N . ALA B 1 52 ? 6.41 -23.344 -8.961 1 98.69 52 ALA B N 1
ATOM 1846 C CA . ALA B 1 52 ? 5.191 -24.109 -8.758 1 98.69 52 ALA B CA 1
ATOM 1847 C C . ALA B 1 52 ? 5.387 -25.562 -9.188 1 98.69 52 ALA B C 1
ATOM 1849 O O . ALA B 1 52 ? 5 -26.484 -8.469 1 98.69 52 ALA B O 1
ATOM 1850 N N . ALA B 1 53 ? 6 -25.766 -10.312 1 98.5 53 ALA B N 1
ATOM 1851 C CA . ALA B 1 53 ? 6.195 -27.109 -10.859 1 98.5 53 ALA B CA 1
ATOM 1852 C C . ALA B 1 53 ? 7.094 -27.953 -9.961 1 98.5 53 ALA B C 1
ATOM 1854 O O . ALA B 1 53 ? 6.855 -29.141 -9.773 1 98.5 53 ALA B O 1
ATOM 1855 N N . ASN B 1 54 ? 8.109 -27.297 -9.477 1 98.38 54 ASN B N 1
ATOM 1856 C CA . ASN B 1 54 ? 9.039 -27.969 -8.57 1 98.38 54 ASN B CA 1
ATOM 1857 C C . ASN B 1 54 ? 8.312 -28.594 -7.387 1 98.38 54 ASN B C 1
ATOM 1859 O O . ASN B 1 54 ? 8.555 -29.75 -7.039 1 98.38 54 ASN B O 1
ATOM 1863 N N . VAL B 1 55 ? 7.434 -27.906 -6.762 1 98.31 55 VAL B N 1
ATOM 1864 C CA . VAL B 1 55 ? 6.707 -28.359 -5.582 1 98.31 55 VAL B CA 1
ATOM 1865 C C . VAL B 1 55 ? 5.57 -29.297 -6.008 1 98.31 55 VAL B C 1
ATOM 1867 O O . VAL B 1 55 ? 5.324 -30.312 -5.367 1 98.31 55 VAL B O 1
ATOM 1870 N N . ALA B 1 56 ? 4.871 -29.016 -7.129 1 98 56 ALA B N 1
ATOM 1871 C CA . ALA B 1 56 ? 3.732 -29.797 -7.609 1 98 56 ALA B CA 1
ATOM 1872 C C . ALA B 1 56 ? 4.152 -31.219 -7.965 1 98 56 ALA B C 1
ATOM 1874 O O . ALA B 1 56 ? 3.361 -32.156 -7.84 1 98 56 ALA B O 1
ATOM 1875 N N . ALA B 1 57 ? 5.359 -31.391 -8.398 1 97.75 57 ALA B N 1
ATOM 1876 C CA . ALA B 1 57 ? 5.875 -32.719 -8.75 1 97.75 57 ALA B CA 1
ATOM 1877 C C . ALA B 1 57 ? 5.762 -33.688 -7.57 1 97.75 57 ALA B C 1
ATOM 1879 O O . ALA B 1 57 ? 5.488 -34.875 -7.758 1 97.75 57 ALA B O 1
ATOM 1880 N N . ALA B 1 58 ? 5.969 -33.188 -6.355 1 97.38 58 ALA B N 1
ATOM 1881 C CA . ALA B 1 58 ? 5.922 -34 -5.148 1 97.38 58 ALA B CA 1
ATOM 1882 C C . ALA B 1 58 ? 4.508 -34.062 -4.582 1 97.38 58 ALA B C 1
ATOM 1884 O O . ALA B 1 58 ? 4.184 -34.969 -3.793 1 97.38 58 ALA B O 1
ATOM 1885 N N . PHE B 1 59 ? 3.688 -33.125 -4.984 1 97.75 59 PHE B N 1
ATOM 1886 C CA . PHE B 1 59 ? 2.328 -33.031 -4.461 1 97.75 59 PHE B CA 1
ATOM 1887 C C . PHE B 1 59 ? 1.322 -32.844 -5.59 1 97.75 59 PHE B C 1
ATOM 1889 O O . PHE B 1 59 ? 0.617 -31.844 -5.652 1 97.75 59 PHE B O 1
ATOM 1896 N N . PRO B 1 60 ? 1.135 -33.812 -6.438 1 96 60 PRO B N 1
ATOM 1897 C CA . PRO B 1 60 ? 0.335 -33.688 -7.656 1 96 60 PRO B CA 1
ATOM 1898 C C . PRO B 1 60 ? -1.149 -33.469 -7.367 1 96 60 PRO B C 1
ATOM 1900 O O . PRO B 1 60 ? -1.895 -33.031 -8.242 1 96 60 PRO B O 1
ATOM 1903 N N . GLU B 1 61 ? -1.643 -33.781 -6.195 1 96.06 61 GLU B N 1
ATOM 1904 C CA . GLU B 1 61 ? -3.061 -33.625 -5.879 1 96.06 61 GLU B CA 1
ATOM 1905 C C . GLU B 1 61 ? -3.35 -32.281 -5.223 1 96.06 61 GLU B C 1
ATOM 1907 O O . GLU B 1 61 ? -4.512 -31.906 -5.047 1 96.06 61 GLU B O 1
ATOM 1912 N N . SER B 1 62 ? -2.322 -31.547 -4.863 1 97.5 62 SER B N 1
ATOM 1913 C CA . SER B 1 62 ? -2.465 -30.25 -4.23 1 97.5 62 SER B CA 1
ATOM 1914 C C . SER B 1 62 ? -2.451 -29.125 -5.262 1 97.5 62 SER B C 1
ATOM 1916 O O . SER B 1 62 ? -1.917 -29.297 -6.363 1 97.5 62 SER B O 1
ATOM 1918 N N . VAL B 1 63 ? -3.117 -28.062 -4.984 1 98.31 63 VAL B N 1
ATOM 1919 C CA . VAL B 1 63 ? -2.949 -26.844 -5.754 1 98.31 63 VAL B CA 1
ATOM 1920 C C . VAL B 1 63 ? -1.753 -26.047 -5.223 1 98.31 63 VAL B C 1
ATOM 1922 O O . VAL B 1 63 ? -1.724 -25.672 -4.051 1 98.31 63 VAL B O 1
ATOM 1925 N N . VAL B 1 64 ? -0.792 -25.844 -6.094 1 98.75 64 VAL B N 1
ATOM 1926 C CA . VAL B 1 64 ? 0.452 -25.188 -5.707 1 98.75 64 VAL B CA 1
ATOM 1927 C C . VAL B 1 64 ? 0.496 -23.781 -6.305 1 98.75 64 VAL B C 1
ATOM 1929 O O . VAL B 1 64 ? 0.189 -23.594 -7.484 1 98.75 64 VAL B O 1
ATOM 1932 N N . ILE B 1 65 ? 0.868 -22.828 -5.484 1 98.88 65 ILE B N 1
ATOM 1933 C CA . ILE B 1 65 ? 0.995 -21.438 -5.91 1 98.88 65 ILE B CA 1
ATOM 1934 C C . ILE B 1 65 ? 2.469 -21.047 -5.941 1 98.88 65 ILE B C 1
ATOM 1936 O O . ILE B 1 65 ? 3.141 -21.047 -4.906 1 98.88 65 ILE B O 1
ATOM 1940 N N . GLY B 1 66 ? 2.994 -20.797 -7.074 1 98.75 66 GLY B N 1
ATOM 1941 C CA . GLY B 1 66 ? 4.301 -20.188 -7.258 1 98.75 66 GLY B CA 1
ATOM 1942 C C . GLY B 1 66 ? 4.23 -18.719 -7.656 1 98.75 66 GLY B C 1
ATOM 1943 O O . GLY B 1 66 ? 3.33 -18.328 -8.398 1 98.75 66 GLY B O 1
ATOM 1944 N N . SER B 1 67 ? 5.207 -17.969 -7.195 1 98.5 67 SER B N 1
ATOM 1945 C CA . SER B 1 67 ? 5.215 -16.547 -7.504 1 98.5 67 SER B CA 1
ATOM 1946 C C . SER B 1 67 ? 6.637 -15.984 -7.504 1 98.5 67 SER B C 1
ATOM 1948 O O . SER B 1 67 ? 7.531 -16.547 -6.875 1 98.5 67 SER B O 1
ATOM 1950 N N . ASP B 1 68 ? 6.801 -14.93 -8.242 1 97.75 68 ASP B N 1
ATOM 1951 C CA . ASP B 1 68 ? 8.055 -14.18 -8.289 1 97.75 68 ASP B CA 1
ATOM 1952 C C . ASP B 1 68 ? 7.809 -12.711 -8.617 1 97.75 68 ASP B C 1
ATOM 1954 O O . ASP B 1 68 ? 6.77 -12.359 -9.18 1 97.75 68 ASP B O 1
ATOM 1958 N N . THR B 1 69 ? 8.695 -11.859 -8.148 1 97.94 69 THR B N 1
ATOM 1959 C CA . THR B 1 69 ? 8.586 -10.422 -8.367 1 97.94 69 THR B CA 1
ATOM 1960 C C . THR B 1 69 ? 9.883 -9.867 -8.961 1 97.94 69 THR B C 1
ATOM 1962 O O . THR B 1 69 ? 10.977 -10.188 -8.484 1 97.94 69 THR B O 1
ATOM 1965 N N . ILE B 1 70 ? 9.719 -9.078 -9.961 1 97.56 70 ILE B N 1
ATOM 1966 C CA . ILE B 1 70 ? 10.844 -8.461 -10.656 1 97.56 70 ILE B CA 1
ATOM 1967 C C . ILE B 1 70 ? 10.648 -6.945 -10.711 1 97.56 70 ILE B C 1
ATOM 1969 O O . ILE B 1 70 ? 9.539 -6.469 -10.961 1 97.56 70 ILE B O 1
ATOM 1973 N N . VAL B 1 71 ? 11.719 -6.215 -10.398 1 98.62 71 VAL B N 1
ATOM 1974 C CA . VAL B 1 71 ? 11.75 -4.773 -10.633 1 98.62 71 VAL B CA 1
ATOM 1975 C C . VAL B 1 71 ? 12.484 -4.484 -11.938 1 98.62 71 VAL B C 1
ATOM 1977 O O . VAL B 1 71 ? 13.562 -5.035 -12.188 1 98.62 71 VAL B O 1
ATOM 1980 N N . TYR B 1 72 ? 11.852 -3.648 -12.781 1 98.62 72 TYR B N 1
ATOM 1981 C CA . TYR B 1 72 ? 12.422 -3.408 -14.102 1 98.62 72 TYR B CA 1
ATOM 1982 C C 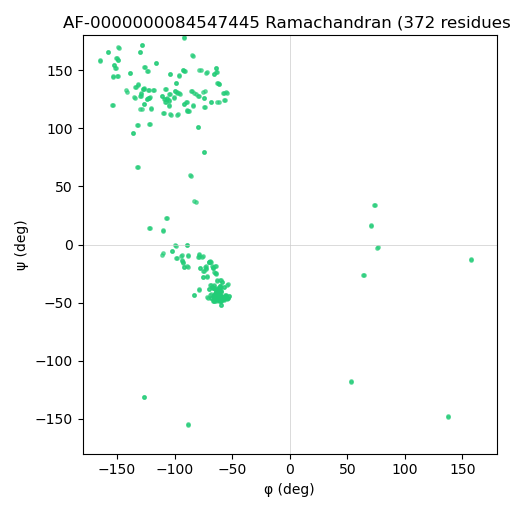. TYR B 1 72 ? 12.586 -1.914 -14.359 1 98.62 72 TYR B C 1
ATOM 1984 O O . TYR B 1 72 ? 11.609 -1.158 -14.305 1 98.62 72 TYR B O 1
ATOM 1992 N N . GLN B 1 73 ? 13.734 -1.436 -14.602 1 97.62 73 GLN B N 1
ATOM 1993 C CA . GLN B 1 73 ? 14.109 -0.117 -15.102 1 97.62 73 GLN B CA 1
ATOM 1994 C C . GLN B 1 73 ? 15.188 -0.221 -16.172 1 97.62 73 GLN B C 1
ATOM 1996 O O . GLN B 1 73 ? 16.375 -0.19 -15.875 1 97.62 73 GLN B O 1
ATOM 2001 N N . ASN B 1 74 ? 14.852 -0.224 -17.406 1 95.38 74 ASN B N 1
ATOM 2002 C CA . ASN B 1 74 ? 15.734 -0.444 -18.547 1 95.38 74 ASN B CA 1
ATOM 2003 C C . ASN B 1 74 ? 16.328 -1.852 -18.547 1 95.38 74 ASN B C 1
ATOM 2005 O O . ASN B 1 74 ? 16.703 -2.375 -19.594 1 95.38 74 ASN B O 1
ATOM 2009 N N . LYS B 1 75 ? 16.438 -2.42 -17.406 1 95.94 75 LYS B N 1
ATOM 2010 C CA . LYS B 1 75 ? 16.859 -3.803 -17.203 1 95.94 75 LYS B CA 1
ATOM 2011 C C . LYS B 1 75 ? 16.188 -4.402 -15.969 1 95.94 75 LYS B C 1
ATOM 2013 O O . LYS B 1 75 ? 15.57 -3.688 -15.188 1 95.94 75 LYS B O 1
ATOM 2018 N N . ILE B 1 76 ? 16.297 -5.703 -15.781 1 97.19 76 ILE B N 1
ATOM 2019 C CA . ILE B 1 76 ? 15.789 -6.375 -14.586 1 97.19 76 ILE B CA 1
ATOM 2020 C C . ILE B 1 76 ? 16.703 -6.086 -13.398 1 97.19 76 ILE B C 1
ATOM 2022 O O . ILE B 1 76 ? 17.922 -6.25 -13.492 1 97.19 76 ILE B O 1
ATOM 2026 N N . LEU B 1 77 ? 16.156 -5.598 -12.344 1 97.19 77 LEU B N 1
ATOM 2027 C CA . LEU B 1 77 ? 16.859 -5.367 -11.094 1 97.19 77 LEU B CA 1
ATOM 2028 C C . LEU B 1 77 ? 16.531 -6.449 -10.07 1 97.19 77 LEU B C 1
ATOM 2030 O O . LEU B 1 77 ? 15.391 -6.531 -9.602 1 97.19 77 LEU B O 1
ATOM 2034 N N . GLY B 1 78 ? 17.453 -7.262 -9.75 1 92.69 78 GLY B N 1
ATOM 2035 C CA . GLY B 1 78 ? 17.25 -8.281 -8.734 1 92.69 78 GLY B CA 1
ATOM 2036 C C . GLY B 1 78 ? 17.578 -7.809 -7.332 1 92.69 78 GLY B C 1
ATOM 2037 O O . GLY B 1 78 ? 17.359 -6.641 -7 1 92.69 78 GLY B O 1
ATOM 2038 N N . LYS B 1 79 ? 17.922 -8.766 -6.492 1 93.69 79 LYS B N 1
ATOM 2039 C CA . LYS B 1 79 ? 18.391 -8.445 -5.145 1 93.69 79 LYS B CA 1
ATOM 2040 C C . LYS B 1 79 ? 19.859 -8.008 -5.164 1 93.69 79 LYS B C 1
ATOM 2042 O O . LYS B 1 79 ? 20.703 -8.672 -5.766 1 93.69 79 LYS B O 1
ATOM 2047 N N . PRO B 1 80 ? 20.062 -6.859 -4.551 1 97.5 80 PRO B N 1
ATOM 2048 C CA . PRO B 1 80 ? 21.469 -6.422 -4.543 1 97.5 80 PRO B CA 1
ATOM 2049 C C . PRO B 1 80 ? 22.375 -7.348 -3.729 1 97.5 80 PRO B C 1
ATOM 2051 O O . PRO B 1 80 ? 21.953 -7.875 -2.695 1 97.5 80 PRO B O 1
ATOM 2054 N N . LYS B 1 81 ? 23.625 -7.484 -4.164 1 95.44 81 LYS B N 1
ATOM 2055 C CA . LYS B 1 81 ? 24.578 -8.375 -3.504 1 95.44 81 LYS B CA 1
ATOM 2056 C C . LYS B 1 81 ? 25.547 -7.586 -2.629 1 95.44 81 LYS B C 1
ATOM 2058 O O . LYS B 1 81 ? 26.406 -8.172 -1.962 1 95.44 81 LYS B O 1
ATOM 2063 N N . SER B 1 82 ? 25.453 -6.305 -2.693 1 97.06 82 SER B N 1
ATOM 2064 C CA . SER B 1 82 ? 26.328 -5.422 -1.933 1 97.06 82 SER B CA 1
ATOM 2065 C C . SER B 1 82 ? 25.703 -4.043 -1.744 1 97.06 82 SER B C 1
ATOM 2067 O O . SER B 1 82 ? 24.703 -3.719 -2.387 1 97.06 82 SER B O 1
ATOM 2069 N N . ALA B 1 83 ? 26.328 -3.322 -0.805 1 97.69 83 ALA B N 1
ATOM 2070 C CA . ALA B 1 83 ? 25.891 -1.946 -0.592 1 97.69 83 ALA B CA 1
ATOM 2071 C C . ALA B 1 83 ? 26.047 -1.118 -1.865 1 97.69 83 ALA B C 1
ATOM 2073 O O . ALA B 1 83 ? 25.188 -0.283 -2.178 1 97.69 83 ALA B O 1
ATOM 2074 N N . GLY B 1 84 ? 27.109 -1.318 -2.549 1 98.12 84 GLY B N 1
ATOM 2075 C CA . GLY B 1 84 ? 27.344 -0.613 -3.799 1 98.12 84 GLY B CA 1
ATOM 2076 C C . GLY B 1 84 ? 26.281 -0.884 -4.844 1 98.12 84 GLY B C 1
ATOM 2077 O O . GLY B 1 84 ? 25.812 0.038 -5.52 1 98.12 84 GLY B O 1
ATOM 2078 N N . GLU B 1 85 ? 25.938 -2.127 -5.004 1 98 85 GLU B N 1
ATOM 2079 C CA . GLU B 1 85 ? 24.891 -2.49 -5.953 1 98 85 GLU B CA 1
ATOM 2080 C C . GLU B 1 85 ? 23.547 -1.877 -5.555 1 98 85 GLU B C 1
ATOM 2082 O O . GLU B 1 85 ? 22.781 -1.415 -6.414 1 98 85 GLU B O 1
ATOM 2087 N N . ALA B 1 86 ? 23.281 -1.94 -4.25 1 98.38 86 ALA B N 1
ATOM 2088 C CA . ALA B 1 86 ? 22.047 -1.337 -3.752 1 98.38 86 ALA B CA 1
ATOM 2089 C C . ALA B 1 86 ? 22 0.155 -4.07 1 98.38 86 ALA B C 1
ATOM 2091 O O . ALA B 1 86 ? 20.984 0.664 -4.535 1 98.38 86 ALA B O 1
ATOM 2092 N N . GLU B 1 87 ? 23.094 0.815 -3.818 1 98.5 87 GLU B N 1
ATOM 2093 C CA . GLU B 1 87 ? 23.188 2.246 -4.094 1 98.5 87 GLU B CA 1
ATOM 2094 C C . GLU B 1 87 ? 22.969 2.543 -5.57 1 98.5 87 GLU B C 1
ATOM 2096 O O . GLU B 1 87 ? 22.234 3.477 -5.918 1 98.5 87 GLU B O 1
ATOM 2101 N N . GLU B 1 88 ? 23.609 1.793 -6.379 1 98 88 GLU B N 1
ATOM 2102 C CA . GLU B 1 88 ? 23.453 1.978 -7.82 1 98 88 GLU B CA 1
ATOM 2103 C C . GLU B 1 88 ? 22 1.792 -8.25 1 98 88 GLU B C 1
ATOM 2105 O O . GLU B 1 88 ? 21.484 2.564 -9.055 1 98 88 GLU B O 1
ATOM 2110 N N . MET B 1 89 ? 21.391 0.799 -7.754 1 98.38 89 MET B N 1
ATOM 2111 C CA . MET B 1 89 ? 19.984 0.546 -8.07 1 98.38 89 MET B CA 1
ATOM 2112 C C . MET B 1 89 ? 19.109 1.72 -7.645 1 98.38 89 MET B C 1
ATOM 2114 O O . MET B 1 89 ? 18.344 2.246 -8.445 1 98.38 89 MET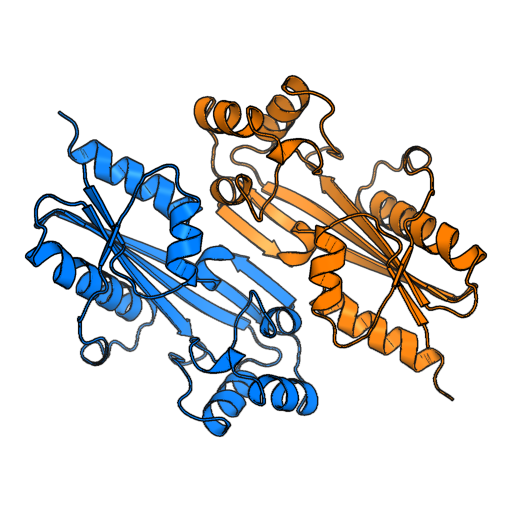 B O 1
ATOM 2118 N N . LEU B 1 90 ? 19.25 2.139 -6.387 1 98.69 90 LEU B N 1
ATOM 2119 C CA . LEU B 1 90 ? 18.422 3.203 -5.844 1 98.69 90 LEU B CA 1
ATOM 2120 C C . LEU B 1 90 ? 18.641 4.508 -6.598 1 98.69 90 LEU B C 1
ATOM 2122 O O . LEU B 1 90 ? 17.688 5.258 -6.848 1 98.69 90 LEU B O 1
ATOM 2126 N N . ARG B 1 91 ? 19.859 4.754 -6.977 1 98.31 91 ARG B N 1
ATOM 2127 C CA . ARG B 1 91 ? 20.156 5.945 -7.766 1 98.31 91 ARG B CA 1
ATOM 2128 C C . ARG B 1 91 ? 19.484 5.883 -9.133 1 98.31 91 ARG B C 1
ATOM 2130 O O . ARG B 1 91 ? 18.984 6.891 -9.633 1 98.31 91 ARG B O 1
ATOM 2137 N N . SER B 1 92 ? 19.547 4.73 -9.68 1 98.12 92 SER B N 1
ATOM 2138 C CA . SER B 1 92 ? 18.938 4.566 -11 1 98.12 92 SER B CA 1
ATOM 2139 C C . SER B 1 92 ? 17.422 4.734 -10.938 1 98.12 92 SER B C 1
ATOM 2141 O O . SER B 1 92 ? 16.797 5.074 -11.945 1 98.12 92 SER B O 1
ATOM 2143 N N . LEU B 1 93 ? 16.812 4.523 -9.812 1 98.62 93 LEU B N 1
ATOM 2144 C CA . LEU B 1 93 ? 15.367 4.605 -9.633 1 98.62 93 LEU B CA 1
ATOM 2145 C C . LEU B 1 93 ? 14.953 5.992 -9.156 1 98.62 93 LEU B C 1
ATOM 2147 O O . LEU B 1 93 ? 13.773 6.359 -9.242 1 98.62 93 LEU B O 1
ATOM 2151 N N . SER B 1 94 ? 15.867 6.793 -8.703 1 98.69 94 SER B N 1
ATOM 2152 C CA . SER B 1 94 ? 15.633 8.094 -8.086 1 98.69 94 SER B CA 1
ATOM 2153 C C . SER B 1 94 ? 14.961 9.055 -9.062 1 98.69 94 SER B C 1
ATOM 2155 O O . SER B 1 94 ? 15.492 9.32 -10.148 1 98.69 94 SER B O 1
ATOM 2157 N N . GLY B 1 95 ? 13.82 9.539 -8.648 1 98.62 95 GLY B N 1
ATOM 2158 C CA . GLY B 1 95 ? 13.117 10.531 -9.438 1 98.62 95 GLY B CA 1
ATOM 2159 C C . GLY B 1 95 ? 12.531 9.977 -10.719 1 98.62 95 GLY B C 1
ATOM 2160 O O . GLY B 1 95 ? 12.18 10.734 -11.633 1 98.62 95 GLY B O 1
ATOM 2161 N N . ARG B 1 96 ? 12.414 8.688 -10.836 1 98.69 96 ARG B N 1
ATOM 2162 C CA . ARG B 1 96 ? 11.961 8.047 -12.07 1 98.69 96 ARG B CA 1
ATOM 2163 C C . ARG B 1 96 ? 10.844 7.051 -11.789 1 98.69 96 ARG B C 1
ATOM 2165 O O . ARG B 1 96 ? 10.531 6.77 -10.633 1 98.69 96 ARG B O 1
ATOM 2172 N N . THR B 1 97 ? 10.203 6.672 -12.805 1 98.81 97 THR B N 1
ATOM 2173 C CA . THR B 1 97 ? 9.203 5.613 -12.75 1 98.81 97 THR B CA 1
ATOM 2174 C C . THR B 1 97 ? 9.781 4.285 -13.227 1 98.81 97 THR B C 1
ATOM 2176 O O . THR B 1 97 ? 10.516 4.246 -14.219 1 98.81 97 THR B O 1
ATOM 2179 N N . HIS B 1 98 ? 9.562 3.248 -12.5 1 98.88 98 HIS B N 1
ATOM 2180 C CA . HIS B 1 98 ? 9.922 1.887 -12.891 1 98.88 98 HIS B CA 1
ATOM 2181 C C . HIS B 1 98 ? 8.727 0.945 -12.75 1 98.88 98 HIS B C 1
ATOM 2183 O O . HIS B 1 98 ? 7.668 1.346 -12.266 1 98.88 98 HIS B O 1
ATOM 2189 N N . THR B 1 99 ? 8.898 -0.25 -13.234 1 98.88 99 THR B N 1
ATOM 2190 C CA . THR B 1 99 ? 7.781 -1.188 -13.227 1 98.88 99 THR B CA 1
ATOM 2191 C C . THR B 1 99 ? 8.109 -2.416 -12.383 1 98.88 99 THR B C 1
ATOM 2193 O O . THR B 1 99 ? 9.227 -2.941 -12.453 1 98.88 99 THR B O 1
ATOM 2196 N N . VAL B 1 100 ? 7.211 -2.791 -11.562 1 98.88 100 VAL B N 1
ATOM 2197 C CA . VAL B 1 100 ? 7.316 -4.027 -10.797 1 98.88 100 VAL B CA 1
ATOM 2198 C C . VAL B 1 100 ? 6.375 -5.082 -11.383 1 98.88 100 VAL B C 1
ATOM 2200 O O . VAL B 1 100 ? 5.184 -4.828 -11.562 1 98.88 100 VAL B O 1
ATOM 2203 N N . TYR B 1 101 ? 6.922 -6.195 -11.727 1 98.75 101 TYR B N 1
ATOM 2204 C CA . TYR B 1 101 ? 6.184 -7.344 -12.25 1 98.75 101 TYR B CA 1
ATOM 2205 C C . TYR B 1 101 ? 6.102 -8.453 -11.203 1 98.75 101 TYR B C 1
ATOM 2207 O O . TYR B 1 101 ? 7.125 -8.883 -10.664 1 98.75 101 TYR B O 1
ATOM 2215 N N . THR B 1 102 ? 4.93 -8.852 -10.938 1 98.69 102 THR B N 1
ATOM 2216 C CA . THR B 1 102 ? 4.762 -10.047 -10.109 1 98.69 102 THR B CA 1
ATOM 2217 C C . THR B 1 102 ? 3.988 -11.125 -10.867 1 98.69 102 THR B C 1
ATOM 2219 O O . THR B 1 102 ? 2.852 -10.898 -11.289 1 98.69 102 THR B O 1
ATOM 2222 N N . GLY B 1 103 ? 4.645 -12.227 -11.094 1 98.69 103 GLY B N 1
ATOM 2223 C CA . GLY B 1 103 ? 4.004 -13.375 -11.719 1 98.69 103 GLY B CA 1
ATOM 2224 C C . GLY B 1 103 ? 3.502 -14.391 -10.719 1 98.69 103 GLY B C 1
ATOM 2225 O O . GLY B 1 103 ? 4.121 -14.602 -9.672 1 98.69 103 GLY B O 1
ATOM 2226 N N . VAL B 1 104 ? 2.385 -15.016 -11.055 1 98.94 104 VAL B N 1
ATOM 2227 C CA . VAL B 1 104 ? 1.799 -16.047 -10.211 1 98.94 104 VAL B CA 1
ATOM 2228 C C . VAL B 1 104 ? 1.392 -17.25 -11.078 1 98.94 104 VAL B C 1
ATOM 2230 O O . VAL B 1 104 ? 0.854 -17.078 -12.172 1 98.94 104 VAL B O 1
ATOM 2233 N N . THR B 1 105 ? 1.693 -18.359 -10.625 1 98.88 105 THR B N 1
ATOM 2234 C CA . THR B 1 105 ? 1.258 -19.594 -11.281 1 98.88 105 THR B CA 1
ATOM 2235 C C . THR B 1 105 ? 0.487 -20.484 -10.305 1 98.88 105 THR B C 1
ATOM 2237 O O . THR B 1 105 ? 0.95 -20.734 -9.188 1 98.88 105 THR B O 1
ATOM 2240 N N . LEU B 1 106 ? -0.668 -20.859 -10.648 1 98.81 106 LEU B N 1
ATOM 2241 C CA . LEU B 1 106 ? -1.447 -21.906 -10 1 98.81 106 LEU B CA 1
ATOM 2242 C C . LEU B 1 106 ? -1.273 -23.234 -10.727 1 98.81 106 LEU B C 1
ATOM 2244 O O . LEU B 1 106 ? -1.44 -23.312 -11.945 1 98.81 106 LEU B O 1
ATOM 2248 N N . MET B 1 107 ? -0.961 -24.281 -9.922 1 98.56 107 MET B N 1
ATOM 2249 C CA . MET B 1 107 ? -0.674 -25.547 -10.594 1 98.56 107 MET B CA 1
ATOM 2250 C C . MET B 1 107 ? -1.239 -26.719 -9.805 1 98.56 107 MET B C 1
ATOM 2252 O O . MET B 1 107 ? -1.133 -26.766 -8.578 1 98.56 107 MET B O 1
ATOM 2256 N N . LYS B 1 108 ? -1.912 -27.609 -10.445 1 97.5 108 LYS B N 1
ATOM 2257 C CA . LYS B 1 108 ? -2.32 -28.906 -9.938 1 97.5 108 LYS B CA 1
ATOM 2258 C C . LYS B 1 108 ? -1.951 -30.016 -10.922 1 97.5 108 LYS B C 1
ATOM 2260 O O . LYS B 1 108 ? -2.576 -30.156 -11.977 1 97.5 108 LYS B O 1
ATOM 2265 N N . GLY B 1 109 ? -1.076 -30.875 -10.445 1 94.25 109 GLY B N 1
ATOM 2266 C CA . GLY B 1 109 ? -0.587 -31.844 -11.414 1 94.25 109 GLY B CA 1
ATOM 2267 C C . GLY B 1 109 ? -0.043 -31.188 -12.68 1 94.25 109 GLY B C 1
ATOM 2268 O O . GLY B 1 109 ? 0.878 -30.375 -12.609 1 94.25 109 GLY B O 1
ATOM 2269 N N . GLU B 1 110 ? -0.646 -31.453 -13.82 1 93.06 110 GLU B N 1
ATOM 2270 C CA . GLU B 1 110 ? -0.151 -30.938 -15.094 1 93.06 110 GLU B CA 1
ATOM 2271 C C . GLU B 1 110 ? -0.927 -29.688 -15.523 1 93.06 110 GLU B C 1
ATOM 2273 O O . GLU B 1 110 ? -0.546 -29.016 -16.484 1 93.06 110 GLU B O 1
ATOM 2278 N N . LYS B 1 111 ? -1.988 -29.406 -14.883 1 96.62 111 LYS B N 1
ATOM 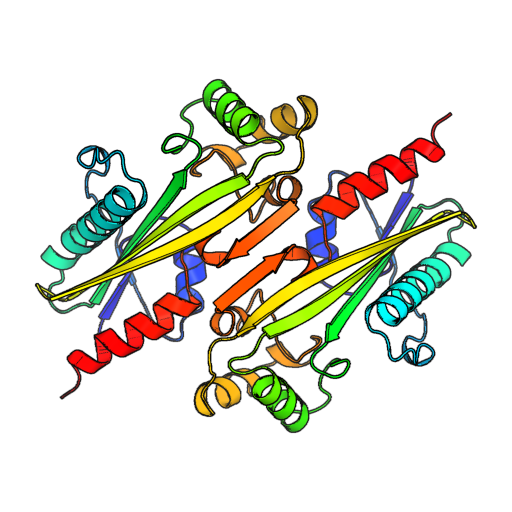2279 C CA . LYS B 1 111 ? -2.795 -28.234 -15.203 1 96.62 111 LYS B CA 1
ATOM 2280 C C . LYS B 1 111 ? -2.229 -26.984 -14.539 1 96.62 111 LYS B C 1
ATOM 2282 O O . LYS B 1 111 ? -1.892 -27 -13.359 1 96.62 111 LYS B O 1
ATOM 2287 N N . ALA B 1 112 ? -2.066 -25.953 -15.32 1 98.12 112 ALA B N 1
ATOM 2288 C CA . ALA B 1 112 ? -1.481 -24.734 -14.789 1 98.12 112 ALA B CA 1
ATOM 2289 C C . ALA B 1 112 ? -2.209 -23.5 -15.328 1 98.12 112 ALA B C 1
ATOM 2291 O O . ALA B 1 112 ? -2.754 -23.531 -16.438 1 98.12 112 ALA B O 1
ATOM 2292 N N . HIS B 1 113 ? -2.275 -22.469 -14.539 1 98.62 113 HIS B N 1
ATOM 2293 C CA . HIS B 1 113 ? -2.74 -21.141 -14.898 1 98.62 113 HIS B CA 1
ATOM 2294 C C . HIS B 1 113 ? -1.801 -20.062 -14.359 1 98.62 113 HIS B C 1
ATOM 2296 O O . HIS B 1 113 ? -1.451 -20.078 -13.18 1 98.62 113 HIS B O 1
ATOM 2302 N N . SER B 1 114 ? -1.357 -19.203 -15.258 1 98.81 114 SER B N 1
ATOM 2303 C CA . SER B 1 114 ? -0.424 -18.156 -14.859 1 98.81 114 SER B CA 1
ATOM 2304 C C . SER B 1 114 ? -0.961 -16.766 -15.211 1 98.81 114 SER B C 1
ATOM 2306 O O . SER B 1 114 ? -1.748 -16.625 -16.156 1 98.81 114 SER B O 1
ATOM 2308 N N . PHE B 1 115 ? -0.608 -15.773 -14.43 1 98.81 115 PHE B N 1
ATOM 2309 C CA . PHE B 1 115 ? -0.906 -14.383 -14.742 1 98.81 115 PHE B CA 1
ATOM 2310 C C . PHE B 1 115 ? 0.17 -13.453 -14.188 1 98.81 115 PHE B C 1
ATOM 2312 O O . PHE B 1 115 ? 0.965 -13.867 -13.336 1 98.81 115 PHE B O 1
ATOM 2319 N N . VAL B 1 116 ? 0.259 -12.266 -14.75 1 98.81 116 VAL B N 1
ATOM 2320 C CA . VAL B 1 116 ? 1.228 -11.258 -14.336 1 98.81 116 VAL B CA 1
ATOM 2321 C C . VAL B 1 116 ? 0.5 -9.977 -13.938 1 98.81 116 VAL B C 1
ATOM 2323 O O . VAL B 1 116 ? -0.469 -9.578 -14.594 1 98.81 116 VAL B O 1
ATOM 2326 N N . GLU B 1 117 ? 0.882 -9.438 -12.812 1 98.75 117 GLU B N 1
ATOM 2327 C CA . GLU B 1 117 ? 0.457 -8.094 -12.422 1 98.75 117 GLU B CA 1
ATOM 2328 C C . GLU B 1 117 ? 1.583 -7.082 -12.594 1 98.75 117 GLU B C 1
ATOM 2330 O O . GLU B 1 117 ? 2.717 -7.328 -12.18 1 98.75 117 GLU B O 1
ATOM 2335 N N . LYS B 1 118 ? 1.27 -6.031 -13.25 1 98.69 118 LYS B N 1
ATOM 2336 C CA . LYS B 1 118 ? 2.225 -4.957 -13.484 1 98.69 118 LYS B CA 1
ATOM 2337 C C . LYS B 1 118 ? 1.844 -3.699 -12.711 1 98.69 118 LYS B C 1
ATOM 2339 O O . LYS B 1 118 ? 0.692 -3.264 -12.75 1 98.69 118 LYS B O 1
ATOM 2344 N N . THR B 1 119 ? 2.756 -3.146 -11.961 1 98.88 119 THR B N 1
ATOM 2345 C CA . THR B 1 119 ? 2.537 -1.914 -11.211 1 98.88 119 THR B CA 1
ATOM 2346 C C . THR B 1 119 ? 3.652 -0.91 -11.484 1 98.88 119 THR B C 1
ATOM 2348 O O . THR B 1 119 ? 4.836 -1.247 -11.391 1 98.88 119 THR B O 1
ATOM 2351 N N . SER B 1 120 ? 3.305 0.281 -11.852 1 98.88 120 SER B N 1
ATOM 2352 C CA . SER B 1 120 ? 4.266 1.367 -11.992 1 98.88 120 SER B CA 1
ATOM 2353 C C . SER B 1 120 ? 4.52 2.068 -10.664 1 98.88 120 SER B C 1
ATOM 2355 O O . SER B 1 120 ? 3.574 2.398 -9.945 1 98.88 120 SER B O 1
ATOM 2357 N N . VAL B 1 121 ? 5.742 2.273 -10.32 1 98.94 121 VAL B N 1
ATOM 2358 C CA . VAL B 1 121 ? 6.145 2.947 -9.094 1 98.94 121 VAL B CA 1
ATOM 2359 C C . VAL B 1 121 ? 6.996 4.172 -9.43 1 98.94 121 VAL B C 1
ATOM 2361 O O . VAL B 1 121 ? 7.961 4.074 -10.195 1 98.94 121 VAL B O 1
ATOM 2364 N N . THR B 1 122 ? 6.637 5.289 -8.93 1 98.94 122 THR B N 1
ATOM 2365 C CA . THR B 1 122 ? 7.398 6.52 -9.117 1 98.94 122 THR B CA 1
ATOM 2366 C C . THR B 1 122 ? 8.07 6.945 -7.812 1 98.94 122 THR B C 1
ATOM 2368 O O . THR B 1 122 ? 7.406 7.078 -6.781 1 98.94 122 THR B O 1
ATOM 2371 N N . PHE B 1 123 ? 9.359 7.109 -7.926 1 98.88 123 PHE B N 1
ATOM 2372 C CA . PHE B 1 123 ? 10.109 7.582 -6.766 1 98.88 123 PHE B CA 1
ATOM 2373 C C . PHE B 1 123 ? 10.203 9.102 -6.762 1 98.88 123 PHE B C 1
ATOM 2375 O O . PHE B 1 123 ? 10.242 9.727 -7.824 1 98.88 123 PHE B O 1
ATOM 2382 N N . TRP B 1 124 ? 10.258 9.664 -5.574 1 98.75 124 TRP B N 1
ATOM 2383 C CA . TRP B 1 124 ? 10.789 11.008 -5.406 1 98.75 124 TRP B CA 1
ATOM 2384 C C . TRP B 1 124 ? 12.266 11.07 -5.781 1 98.75 124 TRP B C 1
ATOM 2386 O O . TRP B 1 124 ? 12.961 10.055 -5.723 1 98.75 124 TRP B O 1
ATOM 2396 N N . PRO B 1 125 ? 12.742 12.281 -6.246 1 98.69 125 PRO B N 1
ATOM 2397 C CA . PRO B 1 125 ? 14.203 12.398 -6.285 1 98.69 125 PRO B CA 1
ATOM 2398 C C . PRO B 1 125 ? 14.852 12.148 -4.926 1 98.69 125 PRO B C 1
ATOM 2400 O O . PRO B 1 125 ? 14.445 12.742 -3.924 1 98.69 125 PRO B O 1
ATOM 2403 N N . LEU B 1 126 ? 15.758 11.227 -4.855 1 98.31 126 LEU B N 1
ATOM 2404 C CA . LEU B 1 126 ? 16.406 10.844 -3.607 1 98.31 126 LEU B CA 1
ATOM 2405 C C . LEU B 1 126 ? 17.766 11.516 -3.471 1 98.31 126 LEU B C 1
ATOM 2407 O O . LEU B 1 126 ? 18.5 11.641 -4.449 1 98.31 126 LEU B O 1
ATOM 2411 N N . THR B 1 127 ? 18.078 11.961 -2.305 1 97.44 127 THR B N 1
ATOM 2412 C CA . THR B 1 127 ? 19.391 12.516 -2.029 1 97.44 127 THR B CA 1
ATOM 2413 C C . THR B 1 127 ? 20.391 11.406 -1.687 1 97.44 127 THR B C 1
ATOM 2415 O O . THR B 1 127 ? 19.984 10.305 -1.321 1 97.44 127 THR B O 1
ATOM 2418 N N . ASP B 1 128 ? 21.641 11.75 -1.771 1 97.31 128 ASP B N 1
ATOM 2419 C CA . ASP B 1 128 ? 22.672 10.805 -1.367 1 97.31 128 ASP B CA 1
ATOM 2420 C C . ASP B 1 128 ? 22.531 10.422 0.104 1 97.31 128 ASP B C 1
ATOM 2422 O O . ASP B 1 128 ? 22.812 9.281 0.484 1 97.31 128 ASP B O 1
ATOM 2426 N N . GLU B 1 129 ? 22.156 11.328 0.851 1 96.5 129 GLU B N 1
ATOM 2427 C CA . GLU B 1 129 ? 21.969 11.078 2.277 1 96.5 129 GLU B CA 1
ATOM 2428 C C . GLU B 1 129 ? 20.844 10.062 2.521 1 96.5 129 GLU B C 1
ATOM 2430 O O . GLU B 1 129 ? 21 9.148 3.336 1 96.5 129 GLU B O 1
ATOM 2435 N N . GLU B 1 130 ? 19.75 10.258 1.904 1 96.69 130 GLU B N 1
ATOM 2436 C CA . GLU B 1 130 ? 18.625 9.312 2.025 1 96.69 130 GLU B CA 1
ATOM 2437 C C . GLU B 1 130 ? 19.047 7.91 1.608 1 96.69 130 GLU B C 1
ATOM 2439 O O . GLU B 1 130 ? 18.766 6.938 2.311 1 96.69 130 GLU B O 1
ATOM 2444 N N . ILE B 1 131 ? 19.719 7.836 0.439 1 98.12 131 ILE B N 1
ATOM 2445 C CA . ILE B 1 131 ? 20.172 6.551 -0.076 1 98.12 131 ILE B CA 1
ATOM 2446 C C . ILE B 1 131 ? 21.172 5.93 0.895 1 98.12 131 ILE B C 1
ATOM 2448 O O . ILE B 1 131 ? 21.062 4.754 1.245 1 98.12 131 ILE B O 1
ATOM 2452 N N . GLY B 1 132 ? 22.109 6.742 1.314 1 97.88 132 GLY B N 1
ATOM 2453 C CA . GLY B 1 132 ? 23.125 6.262 2.244 1 97.88 132 GLY B CA 1
ATOM 2454 C C . GLY B 1 132 ? 22.547 5.723 3.535 1 97.88 132 GLY B C 1
ATOM 2455 O O . GLY B 1 132 ? 22.938 4.648 4 1 97.88 132 GLY B O 1
ATOM 2456 N N . ARG B 1 133 ? 21.641 6.406 4.145 1 96.44 133 ARG B N 1
ATOM 2457 C CA . ARG B 1 133 ? 21 5.973 5.375 1 96.44 133 ARG B CA 1
ATOM 2458 C C . ARG B 1 133 ? 20.234 4.664 5.164 1 96.44 133 ARG B C 1
ATOM 2460 O O . ARG B 1 133 ? 20.266 3.777 6.016 1 96.44 133 ARG B O 1
ATOM 2467 N N . TYR B 1 134 ? 19.578 4.555 4.082 1 97.69 134 TYR B N 1
ATOM 2468 C CA . TYR B 1 134 ? 18.75 3.389 3.809 1 97.69 134 TYR B CA 1
ATOM 2469 C C . TYR B 1 134 ? 19.609 2.146 3.602 1 97.69 134 TYR B C 1
ATOM 2471 O O . TYR B 1 134 ? 19.312 1.08 4.145 1 97.69 134 TYR B O 1
ATOM 2479 N N . ILE B 1 135 ? 20.734 2.27 2.844 1 97.81 135 ILE B N 1
ATOM 2480 C CA . ILE B 1 135 ? 21.531 1.096 2.506 1 97.81 135 ILE B CA 1
ATOM 2481 C C . ILE B 1 135 ? 22.359 0.666 3.717 1 97.81 135 ILE B C 1
ATOM 2483 O O . ILE B 1 135 ? 22.953 -0.413 3.719 1 97.81 135 ILE B O 1
ATOM 2487 N N . SER B 1 136 ? 22.375 1.536 4.738 1 97.31 136 SER B N 1
ATOM 2488 C CA . SER B 1 136 ? 23.047 1.181 5.98 1 97.31 136 SER B CA 1
ATOM 2489 C C . SER B 1 136 ? 22.188 0.261 6.836 1 97.31 136 SER B C 1
ATOM 2491 O O . SER B 1 136 ? 22.656 -0.305 7.824 1 97.31 136 SER B O 1
ATOM 2493 N N . THR B 1 137 ? 20.938 0.094 6.473 1 96.88 137 THR B N 1
ATOM 2494 C CA . THR B 1 137 ? 20.047 -0.854 7.133 1 96.88 137 THR B CA 1
ATOM 2495 C C . THR B 1 137 ? 20.078 -2.205 6.426 1 96.88 137 THR B C 1
ATOM 2497 O O . THR B 1 137 ? 20.719 -2.354 5.383 1 96.88 137 THR B O 1
ATOM 2500 N N . ASP B 1 138 ? 19.328 -3.197 6.953 1 96.56 138 ASP B N 1
ATOM 2501 C CA . ASP B 1 138 ? 19.25 -4.516 6.332 1 96.56 138 ASP B CA 1
ATOM 2502 C C . ASP B 1 138 ? 18.109 -4.57 5.309 1 96.56 138 ASP B C 1
ATOM 2504 O O . ASP B 1 138 ? 18 -5.531 4.547 1 96.56 138 ASP B O 1
ATOM 2508 N N . ASP B 1 139 ? 17.422 -3.529 5.148 1 96.25 139 ASP B N 1
ATOM 2509 C CA . ASP B 1 139 ? 16.141 -3.51 4.465 1 96.25 139 ASP B CA 1
ATOM 2510 C C . ASP B 1 139 ? 16.312 -3.787 2.971 1 96.25 139 ASP B C 1
ATOM 2512 O O . ASP B 1 139 ? 15.492 -4.488 2.369 1 96.25 139 ASP B O 1
ATOM 2516 N N . PRO B 1 140 ? 17.344 -3.367 2.303 1 97.19 140 PRO B N 1
ATOM 2517 C CA . PRO B 1 140 ? 17.438 -3.459 0.843 1 97.19 140 PRO B CA 1
ATOM 2518 C C . PRO B 1 140 ? 17.781 -4.863 0.361 1 97.19 140 PRO B C 1
ATOM 2520 O O . PRO B 1 140 ? 17.516 -5.211 -0.792 1 97.19 140 PRO B O 1
ATOM 2523 N N . TYR B 1 141 ? 18.312 -5.68 1.131 1 96.25 141 TYR B N 1
ATOM 2524 C CA . TYR B 1 141 ? 19.219 -6.699 0.604 1 96.25 141 TYR B CA 1
ATOM 2525 C C . TYR B 1 141 ? 18.469 -7.988 0.299 1 96.25 141 TYR B C 1
ATOM 2527 O O . TYR B 1 141 ? 18.969 -8.859 -0.407 1 96.25 141 TYR B O 1
ATOM 2535 N N . ASP B 1 142 ? 17.281 -8.211 0.765 1 93.62 142 ASP B N 1
ATOM 2536 C CA . ASP B 1 142 ? 16.484 -9.375 0.394 1 93.62 142 ASP B CA 1
ATOM 2537 C C . ASP B 1 142 ? 15.336 -8.977 -0.528 1 93.62 142 ASP B C 1
ATOM 2539 O O . ASP B 1 142 ? 14.344 -9.703 -0.644 1 93.62 142 ASP B O 1
ATOM 2543 N N . LYS B 1 143 ? 15.469 -7.805 -1.253 1 95.38 143 LYS B N 1
ATOM 2544 C CA . LYS B 1 143 ? 14.383 -7.262 -2.055 1 95.38 143 LYS B CA 1
ATOM 2545 C C . LYS B 1 143 ? 14.859 -6.879 -3.451 1 95.38 143 LYS B C 1
ATOM 2547 O O . LYS B 1 143 ? 15.93 -6.285 -3.605 1 95.38 143 LYS B O 1
ATOM 2552 N N . ALA B 1 144 ? 14.016 -7.223 -4.402 1 94.88 144 ALA B N 1
ATOM 2553 C CA . ALA B 1 144 ? 14.289 -6.789 -5.77 1 94.88 144 ALA B CA 1
ATOM 2554 C C . ALA B 1 144 ? 14.305 -5.266 -5.871 1 94.88 144 ALA B C 1
ATOM 2556 O O . ALA B 1 144 ? 13.469 -4.59 -5.27 1 94.88 144 ALA B O 1
ATOM 2557 N N . GLY B 1 145 ? 15.281 -4.711 -6.629 1 97.31 145 GLY B N 1
ATOM 2558 C CA . GLY B 1 145 ? 15.359 -3.271 -6.82 1 97.31 145 GLY B CA 1
ATOM 2559 C C . GLY B 1 145 ? 15.914 -2.537 -5.609 1 97.31 145 GLY B C 1
ATOM 2560 O O . GLY B 1 145 ? 15.961 -1.306 -5.594 1 97.31 145 GLY B O 1
ATOM 2561 N N . ALA B 1 146 ? 16.203 -3.27 -4.527 1 98.06 146 ALA B N 1
ATOM 2562 C CA . ALA B 1 146 ? 16.891 -2.764 -3.338 1 98.06 146 ALA B CA 1
ATOM 2563 C C . ALA B 1 146 ? 15.953 -1.878 -2.514 1 98.06 146 ALA B C 1
ATOM 2565 O O . ALA B 1 146 ? 16.391 -0.896 -1.91 1 98.06 146 ALA B O 1
ATOM 2566 N N . TYR B 1 147 ? 14.719 -2.164 -2.484 1 98.5 147 TYR B N 1
ATOM 2567 C CA . TYR B 1 147 ? 13.859 -1.38 -1.602 1 98.5 147 TYR B CA 1
ATOM 2568 C C . TYR B 1 147 ? 12.633 -2.182 -1.176 1 98.5 147 TYR B C 1
ATOM 2570 O O . TYR B 1 147 ? 12.133 -3.014 -1.937 1 98.5 147 TYR B O 1
ATOM 2578 N N . GLY B 1 148 ? 12.203 -1.987 0.026 1 97.19 148 GLY B N 1
ATOM 2579 C CA . GLY B 1 148 ? 10.93 -2.471 0.537 1 97.19 148 GLY B CA 1
ATOM 2580 C C . GLY B 1 148 ? 9.883 -1.379 0.658 1 97.19 148 GLY B C 1
ATOM 2581 O O . GLY B 1 148 ? 10.039 -0.448 1.451 1 97.19 148 GLY B O 1
ATOM 2582 N N . ILE B 1 149 ? 8.789 -1.571 -0.062 1 97.81 149 ILE B N 1
ATOM 2583 C CA . ILE B 1 149 ? 7.785 -0.518 -0.101 1 97.81 149 ILE B CA 1
ATOM 2584 C C . ILE B 1 149 ? 7.039 -0.467 1.231 1 97.81 149 ILE B C 1
ATOM 2586 O O . ILE B 1 149 ? 6.422 0.548 1.566 1 97.81 149 ILE B O 1
ATOM 2590 N N . GLN B 1 150 ? 7.043 -1.511 2.084 1 95.44 150 GLN B N 1
ATOM 2591 C CA . GLN B 1 150 ? 6.34 -1.598 3.359 1 95.44 150 GLN B CA 1
ATOM 2592 C C . GLN B 1 150 ? 7.191 -1.042 4.496 1 95.44 150 GLN B C 1
ATOM 2594 O O . GLN B 1 150 ? 6.719 -0.912 5.629 1 95.44 150 GLN B O 1
ATOM 2599 N N . SER B 1 151 ? 8.414 -0.768 4.227 1 94.69 151 SER B N 1
ATOM 2600 C CA . SER B 1 151 ? 9.367 -0.335 5.238 1 94.69 151 SER B CA 1
ATOM 2601 C C . SER B 1 151 ? 10.047 0.973 4.84 1 94.69 151 SER B C 1
ATOM 2603 O O . SER B 1 151 ? 9.375 1.938 4.469 1 94.69 151 SER B O 1
ATOM 2605 N N . GLY B 1 152 ? 11.336 1.012 4.934 1 94.38 152 GLY B N 1
ATOM 2606 C CA . GLY B 1 152 ? 12.031 2.26 4.656 1 94.38 152 GLY B CA 1
ATOM 2607 C C . GLY B 1 152 ? 11.805 2.771 3.248 1 94.38 152 GLY B C 1
ATOM 2608 O O . GLY B 1 152 ? 11.797 3.982 3.016 1 94.38 152 GLY B O 1
ATOM 2609 N N . GLY B 1 153 ? 11.602 1.896 2.279 1 97.06 153 GLY B N 1
ATOM 2610 C CA . GLY B 1 153 ? 11.367 2.279 0.896 1 97.06 153 GLY B CA 1
ATOM 2611 C C . GLY B 1 153 ? 10.078 3.051 0.703 1 97.06 153 GLY B C 1
ATOM 2612 O O . GLY B 1 153 ? 9.875 3.689 -0.333 1 97.06 153 GLY B O 1
ATOM 2613 N N . ALA B 1 154 ? 9.203 2.928 1.702 1 97.62 154 ALA B N 1
ATOM 2614 C CA . ALA B 1 154 ? 7.938 3.658 1.673 1 97.62 154 ALA B CA 1
ATOM 2615 C C . ALA B 1 154 ? 8.172 5.152 1.478 1 97.62 154 ALA B C 1
ATOM 2617 O O . ALA B 1 154 ? 7.391 5.828 0.807 1 97.62 154 ALA B O 1
ATOM 2618 N N . LEU B 1 155 ? 9.234 5.684 2.021 1 97.94 155 LEU B N 1
ATOM 2619 C CA . LEU B 1 155 ? 9.516 7.117 2.016 1 97.94 155 LEU B CA 1
ATOM 2620 C C . LEU B 1 155 ? 10.07 7.555 0.665 1 97.94 155 LEU B C 1
ATOM 2622 O O . LEU B 1 155 ? 10.156 8.75 0.386 1 97.94 155 LEU B O 1
ATOM 2626 N N . PHE B 1 156 ? 10.375 6.594 -0.201 1 98.62 156 PHE B N 1
ATOM 2627 C CA . PHE B 1 156 ? 10.906 6.902 -1.523 1 98.62 156 PHE B CA 1
ATOM 2628 C C . PHE B 1 156 ? 9.781 7.023 -2.545 1 98.62 156 PHE B C 1
ATOM 2630 O O . PHE B 1 156 ? 9.977 7.582 -3.627 1 98.62 156 PHE B O 1
ATOM 2637 N N . VAL B 1 157 ? 8.633 6.5 -2.291 1 98.81 157 VAL B N 1
ATOM 2638 C CA . VAL B 1 157 ? 7.59 6.297 -3.291 1 98.81 157 VAL B CA 1
ATOM 2639 C C . VAL B 1 157 ? 6.664 7.508 -3.322 1 98.81 157 VAL B C 1
ATOM 2641 O O . VAL B 1 157 ? 6.047 7.852 -2.312 1 98.81 157 VAL B O 1
ATOM 2644 N N . LYS B 1 158 ? 6.57 8.109 -4.426 1 98.75 158 LYS B N 1
ATOM 2645 C CA . LYS B 1 158 ? 5.664 9.227 -4.668 1 98.75 158 LYS B CA 1
ATOM 2646 C C . LYS B 1 158 ? 4.262 8.734 -5.008 1 98.75 158 LYS B C 1
ATOM 2648 O O . LYS B 1 158 ? 3.273 9.25 -4.484 1 98.75 158 LYS B O 1
ATOM 2653 N N . GLU B 1 159 ? 4.203 7.777 -5.812 1 98.69 159 GLU B N 1
ATOM 2654 C CA . GLU B 1 159 ? 2.918 7.207 -6.207 1 98.69 159 GLU B CA 1
ATOM 2655 C C . GLU B 1 159 ? 3.1 5.852 -6.879 1 98.69 159 GLU B C 1
ATOM 2657 O O . GLU B 1 159 ? 4.199 5.516 -7.332 1 98.69 159 GLU B O 1
ATOM 2662 N N . ILE B 1 160 ? 2.049 5.094 -6.863 1 98.81 160 ILE B N 1
ATOM 2663 C CA . ILE B 1 160 ? 2.016 3.877 -7.668 1 98.81 160 ILE B CA 1
ATOM 2664 C C . ILE B 1 160 ? 0.778 3.885 -8.562 1 98.81 160 ILE B C 1
ATOM 2666 O O . ILE B 1 160 ? -0.18 4.613 -8.297 1 98.81 160 ILE B O 1
ATOM 2670 N N . LYS B 1 161 ? 0.834 3.24 -9.656 1 98.88 161 LYS B N 1
ATOM 2671 C CA . LYS B 1 161 ? -0.286 2.904 -10.531 1 98.88 161 LYS B CA 1
ATOM 2672 C C . LYS B 1 161 ? -0.393 1.396 -10.734 1 98.88 161 LYS B C 1
ATOM 2674 O O . LYS B 1 161 ? 0.376 0.812 -11.508 1 98.88 161 LYS B O 1
ATOM 2679 N N . GLY B 1 162 ? -1.301 0.779 -10.094 1 98.81 162 GLY B N 1
ATOM 2680 C CA . GLY B 1 162 ? -1.475 -0.665 -10.109 1 98.81 162 GLY B CA 1
ATOM 2681 C C . GLY B 1 162 ? -1.775 -1.245 -8.742 1 98.81 162 GLY B C 1
ATOM 2682 O O . GLY B 1 162 ? -2.488 -0.632 -7.945 1 98.81 162 GLY B O 1
ATOM 2683 N N . ASP B 1 163 ? -1.322 -2.439 -8.531 1 98.81 163 ASP B N 1
ATOM 2684 C CA . ASP B 1 163 ? -1.61 -3.201 -7.32 1 98.81 163 ASP B CA 1
ATOM 2685 C C . ASP B 1 163 ? -0.466 -3.092 -6.316 1 98.81 163 ASP B C 1
ATOM 2687 O O . ASP B 1 163 ? 0.616 -3.641 -6.535 1 98.81 163 ASP B O 1
ATOM 2691 N N . TYR B 1 164 ? -0.702 -2.426 -5.199 1 98.81 164 TYR B N 1
ATOM 2692 C CA . TYR B 1 164 ? 0.289 -2.24 -4.145 1 98.81 164 TYR B CA 1
ATOM 2693 C C . TYR B 1 164 ? 0.836 -3.58 -3.668 1 98.81 164 TYR B C 1
ATOM 2695 O O . TYR B 1 164 ? 2.045 -3.732 -3.479 1 98.81 164 TYR B O 1
ATOM 2703 N N . TYR B 1 165 ? 0.021 -4.566 -3.471 1 98.62 165 TYR B N 1
ATOM 2704 C CA . TYR B 1 165 ? 0.442 -5.836 -2.885 1 98.62 165 TYR B CA 1
ATOM 2705 C C . TYR B 1 165 ? 1.225 -6.668 -3.893 1 98.62 165 TYR B C 1
ATOM 2707 O O . TYR B 1 165 ? 2.018 -7.531 -3.51 1 98.62 165 TYR B O 1
ATOM 2715 N N . ALA B 1 166 ? 0.996 -6.371 -5.168 1 98.5 166 ALA B N 1
ATOM 2716 C CA . ALA B 1 166 ? 1.893 -6.957 -6.164 1 98.5 166 ALA B CA 1
ATOM 2717 C C . ALA B 1 166 ? 3.324 -6.469 -5.965 1 98.5 166 ALA B C 1
ATOM 2719 O O . ALA B 1 166 ? 4.277 -7.227 -6.156 1 98.5 166 ALA B O 1
ATOM 2720 N N . VAL B 1 167 ? 3.441 -5.191 -5.621 1 98.75 167 VAL B N 1
ATOM 2721 C CA . VAL B 1 167 ? 4.766 -4.633 -5.371 1 98.75 167 VAL B CA 1
ATOM 2722 C C . VAL B 1 167 ? 5.371 -5.273 -4.125 1 98.75 167 VAL B C 1
ATOM 2724 O O . VAL B 1 167 ? 6.57 -5.547 -4.082 1 98.75 167 VAL B O 1
ATOM 2727 N N . VAL B 1 168 ? 4.484 -5.516 -3.121 1 98.06 168 VAL B N 1
ATOM 2728 C CA . VAL B 1 168 ? 4.941 -6.16 -1.894 1 98.06 168 VAL B CA 1
ATOM 2729 C C . VAL B 1 168 ? 5.426 -7.574 -2.201 1 98.06 168 VAL B C 1
ATOM 2731 O O . VAL B 1 168 ? 6.449 -8.016 -1.673 1 98.06 168 VAL B O 1
ATOM 2734 N N . GLY B 1 169 ? 4.613 -8.258 -3.07 1 97.62 169 GLY B N 1
ATOM 2735 C CA . GLY B 1 169 ? 5.148 -9.562 -3.42 1 97.62 169 GLY B CA 1
ATOM 2736 C C . GLY B 1 169 ? 4.086 -10.539 -3.896 1 97.62 169 GLY B C 1
ATOM 2737 O O . GLY B 1 169 ? 4.402 -11.625 -4.387 1 97.62 169 GLY B O 1
ATOM 2738 N N . LEU B 1 170 ? 2.885 -10.211 -3.703 1 98.56 170 LEU B N 1
ATOM 2739 C CA . LEU B 1 170 ? 1.798 -11.094 -4.113 1 98.56 170 LEU B CA 1
ATOM 2740 C C . LEU B 1 170 ? 0.523 -10.305 -4.383 1 98.56 170 LEU B C 1
ATOM 2742 O O . LEU B 1 170 ? 0.031 -9.594 -3.498 1 98.56 170 LEU B O 1
ATOM 2746 N N . PRO B 1 171 ? -0.005 -10.359 -5.594 1 98.69 171 PRO B N 1
ATOM 2747 C CA . PRO B 1 171 ? -1.281 -9.695 -5.875 1 98.69 171 PRO B CA 1
ATOM 2748 C C . PRO B 1 171 ? -2.477 -10.453 -5.293 1 98.69 171 PRO B C 1
ATOM 2750 O O . PRO B 1 171 ? -3.246 -11.062 -6.035 1 98.69 171 PRO B O 1
ATOM 2753 N N . ALA B 1 172 ? -2.732 -10.312 -4.047 1 98.38 172 ALA B N 1
ATOM 2754 C CA . ALA B 1 172 ? -3.643 -11.133 -3.256 1 98.38 172 ALA B CA 1
ATOM 2755 C C . ALA B 1 172 ? -5.07 -11.039 -3.785 1 98.38 172 ALA B C 1
ATOM 2757 O O . ALA B 1 172 ? -5.777 -12.047 -3.869 1 98.38 172 ALA B O 1
ATOM 2758 N N . ALA B 1 173 ? -5.516 -9.859 -4.133 1 98.5 173 ALA B N 1
ATOM 2759 C CA . ALA B 1 173 ? -6.895 -9.68 -4.578 1 98.5 173 ALA B CA 1
ATOM 2760 C C . ALA B 1 173 ? -7.148 -10.414 -5.891 1 98.5 173 ALA B C 1
ATOM 2762 O O . ALA B 1 173 ? -8.141 -11.141 -6.023 1 98.5 173 ALA B O 1
ATOM 2763 N N . ARG B 1 174 ? -6.266 -10.211 -6.816 1 98.62 174 ARG B N 1
ATOM 2764 C CA . ARG B 1 174 ? -6.402 -10.93 -8.078 1 98.62 174 ARG B CA 1
ATOM 2765 C C . ARG B 1 174 ? -6.207 -12.43 -7.883 1 98.62 174 ARG B C 1
ATOM 2767 O O . ARG B 1 174 ? -6.922 -13.242 -8.477 1 98.62 174 ARG B O 1
ATOM 2774 N N . LEU B 1 175 ? -5.223 -12.789 -7.109 1 98.69 175 LEU B N 1
ATOM 2775 C CA . LEU B 1 175 ? -4.965 -14.203 -6.836 1 98.69 175 LEU B CA 1
ATOM 2776 C C . LEU B 1 175 ? -6.223 -14.891 -6.309 1 98.69 175 LEU B C 1
ATOM 2778 O O . LEU B 1 175 ? -6.559 -15.992 -6.742 1 98.69 175 LEU B O 1
ATOM 2782 N N . LYS B 1 176 ? -6.906 -14.266 -5.371 1 97.88 176 LYS B N 1
ATOM 2783 C CA . LYS B 1 176 ? -8.141 -14.836 -4.836 1 97.88 176 LYS B CA 1
ATOM 2784 C C . LYS B 1 176 ? -9.117 -15.18 -5.953 1 97.88 176 LYS B C 1
ATOM 2786 O O . LYS B 1 176 ? -9.695 -16.266 -5.965 1 97.88 176 LYS B O 1
ATOM 2791 N N . ARG B 1 177 ? -9.273 -14.328 -6.875 1 97.69 177 ARG B N 1
ATOM 2792 C CA . ARG B 1 177 ? -10.227 -14.5 -7.969 1 97.69 177 ARG B CA 1
ATOM 2793 C C . ARG B 1 177 ? -9.758 -15.578 -8.938 1 97.69 177 ARG B C 1
ATOM 2795 O O . ARG B 1 177 ? -10.539 -16.438 -9.336 1 97.69 177 ARG B O 1
ATOM 2802 N N . GLU B 1 178 ? -8.469 -15.555 -9.312 1 98.25 178 GLU B N 1
ATOM 2803 C CA . GLU B 1 178 ? -7.902 -16.578 -10.195 1 98.25 178 GLU B CA 1
ATOM 2804 C C . GLU B 1 178 ? -7.941 -17.953 -9.539 1 98.25 178 GLU B C 1
ATOM 2806 O O . GLU B 1 178 ? -8.188 -18.953 -10.211 1 98.25 178 GLU B O 1
ATOM 2811 N N . LEU B 1 179 ? -7.637 -17.969 -8.25 1 97.81 179 LEU B N 1
ATOM 2812 C CA . LEU B 1 179 ? -7.648 -19.219 -7.508 1 97.81 179 LEU B CA 1
ATOM 2813 C C . LEU B 1 179 ? -9.047 -19.812 -7.473 1 97.81 179 LEU B C 1
ATOM 2815 O O . LEU B 1 179 ? -9.219 -21.016 -7.676 1 97.81 179 LEU B O 1
ATOM 2819 N N . GLN B 1 180 ? -10.039 -19 -7.211 1 95.69 180 GLN B N 1
ATOM 2820 C CA . GLN B 1 180 ? -11.422 -19.453 -7.211 1 95.69 180 GLN B CA 1
ATOM 2821 C C . GLN B 1 180 ? -11.797 -20.062 -8.562 1 95.69 180 GLN B C 1
ATOM 2823 O O . GLN B 1 180 ? -12.422 -21.125 -8.617 1 95.69 180 GLN B O 1
ATOM 2828 N N . ARG B 1 181 ? -11.43 -19.406 -9.625 1 96.5 181 ARG B N 1
ATOM 2829 C CA . ARG B 1 181 ? -11.703 -19.922 -10.969 1 96.5 181 ARG B CA 1
ATOM 2830 C C . ARG B 1 181 ? -10.969 -21.234 -11.211 1 96.5 181 ARG B C 1
ATOM 2832 O O . ARG B 1 181 ? -11.539 -22.172 -11.781 1 96.5 181 ARG B O 1
ATOM 2839 N N . PHE B 1 182 ? -9.797 -21.281 -10.812 1 97.31 182 PHE B N 1
ATOM 2840 C CA . PHE B 1 182 ? -8.969 -22.469 -11.008 1 97.31 182 PHE B CA 1
ATOM 2841 C C . PHE B 1 182 ? -9.516 -23.656 -10.234 1 97.31 182 PHE B C 1
ATOM 2843 O O . PHE B 1 182 ? -9.594 -24.766 -10.758 1 97.31 182 PHE B O 1
ATOM 2850 N N . LEU B 1 183 ? -9.922 -23.406 -8.977 1 94.25 183 LEU B N 1
ATOM 2851 C CA . LEU B 1 183 ? -10.461 -24.453 -8.133 1 94.25 183 LEU B CA 1
ATOM 2852 C C . LEU B 1 183 ? -11.789 -24.969 -8.68 1 94.25 183 LEU B C 1
ATOM 2854 O O . LEU B 1 183 ? -12.102 -26.156 -8.547 1 94.25 183 LEU B O 1
ATOM 2858 N N . SER B 1 184 ? -12.578 -24.109 -9.273 1 92.81 184 SER B N 1
ATOM 2859 C CA . SER B 1 184 ? -13.875 -24.484 -9.828 1 92.81 184 SER B CA 1
ATOM 2860 C C . SER B 1 184 ? -13.719 -25.484 -10.969 1 92.81 184 SER B C 1
ATOM 2862 O O . SER B 1 184 ? -14.656 -26.219 -11.289 1 92.81 184 SER B O 1
ATOM 2864 N N . CYS B 1 185 ? -12.617 -25.469 -11.594 1 90.12 185 CYS B N 1
ATOM 2865 C CA . CYS B 1 185 ? -12.359 -26.391 -12.695 1 90.12 185 CYS B CA 1
ATOM 2866 C C . CYS B 1 185 ? -12.219 -27.812 -12.203 1 90.12 185 CYS B C 1
ATOM 2868 O O . CYS B 1 185 ? -12.305 -28.766 -12.992 1 90.12 185 CYS B O 1
ATOM 2870 N N . PHE B 1 186 ? -12.062 -28.016 -10.961 1 87.38 186 PHE B N 1
ATOM 2871 C CA . PHE B 1 186 ? -11.828 -29.344 -10.414 1 87.38 186 PHE B CA 1
ATOM 2872 C C . PHE B 1 186 ? -13.031 -29.812 -9.594 1 87.38 186 PHE B C 1
ATOM 2874 O O . PHE B 1 186 ? -13.008 -30.906 -9.023 1 87.38 186 PHE B O 1
ATOM 2881 N N . GLN B 1 187 ? -13.945 -28.859 -9.383 1 79.25 187 GLN B N 1
ATOM 2882 C CA . GLN B 1 187 ? -15.156 -29.25 -8.68 1 79.25 187 GLN B CA 1
ATOM 2883 C C . GLN B 1 187 ? -16.062 -30.078 -9.57 1 79.25 187 GLN B C 1
ATOM 2885 O O . GLN B 1 187 ? -16.141 -29.844 -10.781 1 79.25 187 GLN B O 1
ATOM 2890 N N . PRO B 1 188 ? -16.594 -31.297 -9.031 1 71.31 188 PRO B N 1
ATOM 2891 C CA . PRO B 1 188 ? -17.5 -32.125 -9.82 1 71.31 188 PRO B CA 1
ATOM 2892 C C . PRO B 1 188 ? -18.734 -31.375 -10.312 1 71.31 188 PRO B C 1
ATOM 2894 O O . PRO B 1 188 ? -19.172 -30.422 -9.672 1 71.31 188 PRO B O 1
#

pLDDT: mean 96.95, std 3.43, range [71.0, 98.94]

Secondary structure (DSSP, 8-state):
--EEE----HHHHHHHTTSSS--EE------GGG---SSHHHHHHHHHHHHHHHHHTT-TTSEEEEEEEEEESSSEE---SSHHHHHHHHHHHTTSEEEEEEEEEEEETTEEEEEEEEEEEEEPPPPHHHHHHHHTSSTTTTSGGG--TTTGGGGGEEEEEE-HHHHHT--HHHHHHHHHHHHHTT--/--EEE----HHHHHHHTTSSS--EE------GGG---SSHHHHHHHHHHHHHHHHHTT-TTSEEEEEEEEEESSSEE---SSHHHHHHHHHHHTTSEEEEEEEEEEEETTEEEEEEEEEEEEEPPPPHHHHHHHHTSSTTTTSGGG--TTTGGGGGEEEEEE-HHHHHT--HHHHHHHHHHHHHTT--

Organism: NCBI:txid1508404

Solvent-accessible surface area (backbone atoms only — not comparable to full-atom values): 19296 Å² total; per-residue (Å²): 135,52,37,31,38,23,49,79,51,68,58,41,53,57,46,51,62,71,45,100,55,80,68,46,78,45,60,40,81,50,69,61,80,78,62,75,57,80,50,64,71,61,30,24,38,52,44,2,40,44,18,14,49,54,44,17,72,80,36,45,82,25,42,18,36,5,56,29,62,42,26,39,65,105,45,78,32,56,56,31,90,42,63,66,50,27,50,52,43,45,57,70,42,38,51,32,71,34,37,32,38,20,12,38,18,41,28,39,50,88,50,70,51,72,53,73,47,67,22,40,40,28,29,41,74,65,51,70,64,58,51,52,60,48,58,71,45,77,63,23,52,88,20,44,42,29,42,34,69,92,49,79,34,34,57,40,45,58,30,34,44,28,36,69,45,26,67,68,42,40,48,49,29,60,46,53,54,53,48,53,57,57,52,55,72,70,54,133,135,51,35,33,38,23,49,79,50,67,58,40,52,57,46,53,63,72,45,99,56,80,68,45,76,45,61,40,81,51,67,62,80,77,63,73,56,82,51,64,73,61,32,24,39,52,45,2,41,44,18,13,49,53,44,18,73,81,36,44,83,25,41,19,36,6,58,30,62,41,24,36,66,103,45,79,33,53,55,30,90,43,64,67,50,26,49,52,42,44,57,71,42,40,51,32,71,35,38,30,38,20,11,37,16,42,26,39,52,89,50,70,50,72,52,73,47,66,23,39,38,27,29,42,74,65,50,70,64,61,52,52,60,49,58,72,46,78,63,22,51,88,20,44,43,30,41,35,67,90,50,81,33,34,58,41,45,57,30,35,43,26,36,70,44,25,68,70,44,42,46,49,28,58,46,53,55,54,48,52,57,56,54,56,73,71,53,132

Nearest PDB structures (foldseek):
  4heb-assembly1_B  TM=9.605E-01  e=1.725E-23  Bacillus subtilis
  4heb-assembly1_A  TM=9.259E-01  e=3.874E-23  Bacillus subtilis
  1exc-assembly1_A  TM=9.657E-01  e=1.725E-22  Bacillus subtilis
  4p0e-assembly1_A  TM=9.479E-01  e=6.376E-21  Escherichia coli K-12
  4jhc-assembly1_B  TM=9.094E-01  e=7.691E-15  Escherichia coli K-12

InterPro domains:
  IPR003697 Nucleoside triphosphate pyrophosphatase Maf-like protein [MF_00528] (2-184)
  IPR003697 Nucleoside triphosphate pyrophosphatase Maf-like protein [PF02545] (3-181)
  IPR003697 Nucleoside triphosphate pyrophosphatase Maf-like protein [PIRSF006305] (2-182)
  IPR003697 Nucleoside triphosphate pyrophosphatase Maf-like protein [PTHR43213] (3-183)
  IPR003697 Nucleoside triphosphate pyrophosphatase Maf-like protein [TIGR00172] (1-179)
  IPR003697 Nucleoside triphosphate pyrophosphatase Maf-like protein [cd00555] (3-179)
  IPR029001 Inosine triphosphate pyrophosphatase-like [G3DSA:3.90.950.10] (1-185)
  IPR029001 Inosine triphosphate pyrophosphatase-like [SSF52972] (2-181)